Protein AF-A0AA38S5V8-F1 (afdb_monomer)

InterPro domains:
  IPR013103 Reverse transcriptase, RNA-dependent DNA polymerase [PF07727] (78-179)
  IPR043502 DNA/RNA polymerase superfamily [SSF56672] (96-257)

Solvent-accessible surface area (backbone atoms only — not comparable to full-atom values): 16124 Å² total; per-residue (Å²): 130,78,45,79,43,61,76,66,69,48,42,39,37,48,74,53,76,49,66,87,75,74,86,58,96,89,58,55,74,66,60,48,50,51,52,41,51,54,48,49,54,54,36,48,50,50,50,50,51,52,52,73,74,48,53,74,80,57,42,63,74,48,71,85,51,90,40,36,29,56,44,44,52,47,52,52,65,67,47,70,77,47,95,77,56,73,50,73,47,76,49,77,55,99,73,34,38,33,36,38,41,40,50,93,95,48,74,49,77,50,64,72,20,66,67,60,48,53,52,50,52,52,53,47,51,74,75,40,98,72,78,89,81,72,76,80,44,68,57,99,69,36,37,40,49,74,60,93,63,26,40,37,37,26,36,40,68,54,50,53,54,49,38,58,76,68,66,60,81,66,93,71,60,34,98,51,57,67,65,89,88,68,78,89,50,87,76,71,40,62,70,47,94,68,53,63,65,54,48,54,51,50,55,54,47,57,62,46,34,81,44,34,64,92,47,39,66,62,49,53,60,56,56,74,37,67,90,62,38,20,52,53,56,47,50,47,55,52,36,34,52,19,17,43,66,68,45,37,83,54,47,42,76,51,49,68,81,60,71,97,64,90,81,86,85,84,84,89,131

Secondary structure (DSSP, 8-state):
--HHHHTTT-HHHHHTSSPPPPPPTT--HHHHHHHHHHHHHHHHHHHHHHHHTS-HHHHGGGTT--SHHHHHHHHHHHHSSSS----EEEEE-SS-EEEEEEETTEEEEEES-HHHHHHHHHHHHHHS------S--EETTEEEEE-SSEEEEE-HHHHHHHHHHTT--S----SSSS-TT----TTSSPBPS--HHHHHHHHHHHHHTTT-GGGHHHHHHHHTTSSS-BHHHHHHHHHHHHHHHHTTT-EEEEETT--S---------

Structure (mmCIF, N/CA/C/O backbone):
data_AF-A0AA38S5V8-F1
#
_entry.id   AF-A0AA38S5V8-F1
#
loop_
_atom_site.group_PDB
_atom_site.id
_atom_site.type_symbol
_atom_site.label_atom_id
_atom_site.label_alt_id
_atom_site.label_comp_id
_atom_site.label_asym_id
_atom_site.label_entity_id
_atom_site.label_seq_id
_atom_site.pdbx_PDB_ins_code
_atom_site.Cartn_x
_atom_site.Cartn_y
_atom_site.Cartn_z
_atom_site.occupancy
_atom_site.B_iso_or_equiv
_atom_site.auth_seq_id
_atom_site.auth_comp_id
_atom_site.auth_asym_id
_atom_site.auth_atom_id
_atom_site.pdbx_PDB_model_num
ATOM 1 N N . MET A 1 1 ? -10.183 1.359 15.372 1.00 35.38 1 MET A N 1
ATOM 2 C CA . MET A 1 1 ? -8.889 1.824 14.820 1.00 35.38 1 MET A CA 1
ATOM 3 C C . MET A 1 1 ? -8.289 3.066 15.519 1.00 35.38 1 MET A C 1
ATOM 5 O O . MET A 1 1 ? -7.521 3.786 14.914 1.00 35.38 1 MET A O 1
ATOM 9 N N . THR A 1 2 ? -8.439 3.210 16.843 1.00 28.02 2 THR A N 1
ATOM 10 C CA . THR A 1 2 ? -7.372 3.738 17.742 1.00 28.02 2 THR A CA 1
ATOM 11 C C . THR A 1 2 ? -6.555 2.555 18.267 1.00 28.02 2 THR A C 1
ATOM 13 O O . THR A 1 2 ? -6.187 2.475 19.431 1.00 28.02 2 THR A O 1
ATOM 16 N N . ILE A 1 3 ? -6.411 1.533 17.422 1.00 29.91 3 ILE A N 1
ATOM 17 C CA . ILE A 1 3 ? -6.005 0.189 17.833 1.00 29.91 3 ILE A CA 1
ATOM 18 C C . ILE A 1 3 ? -4.487 0.057 17.720 1.00 29.91 3 ILE A C 1
ATOM 20 O O . ILE A 1 3 ? -3.902 -0.573 18.583 1.00 29.91 3 ILE A O 1
ATOM 24 N N . LEU A 1 4 ? -3.836 0.742 16.770 1.00 30.55 4 LEU A N 1
ATOM 25 C CA . LEU A 1 4 ? -2.390 0.607 16.553 1.00 30.55 4 LEU A CA 1
ATOM 26 C C . LEU A 1 4 ? -1.549 1.092 17.753 1.00 30.55 4 LEU A C 1
ATOM 28 O O . LEU A 1 4 ? -0.596 0.429 18.154 1.00 30.55 4 LEU A O 1
ATOM 32 N N . LEU A 1 5 ? -1.936 2.219 18.369 1.00 32.00 5 LEU A N 1
ATOM 33 C CA . LEU A 1 5 ? -1.259 2.764 19.557 1.00 32.00 5 LEU A CA 1
ATOM 34 C C . LEU A 1 5 ? -1.735 2.111 20.864 1.00 32.00 5 LEU A C 1
ATOM 36 O O . LEU A 1 5 ? -0.956 1.981 21.809 1.00 32.00 5 LEU A O 1
ATOM 40 N N . LYS A 1 6 ? -3.001 1.673 20.918 1.00 31.19 6 LYS A N 1
ATOM 41 C CA . LYS A 1 6 ? -3.588 0.989 22.082 1.00 31.19 6 LYS A CA 1
ATOM 42 C C . LYS A 1 6 ? -3.121 -0.473 22.184 1.00 31.19 6 LYS A C 1
ATOM 44 O O . LYS A 1 6 ? -3.049 -0.987 23.291 1.00 31.19 6 LYS A O 1
ATOM 49 N N . SER A 1 7 ? -2.726 -1.108 21.072 1.00 32.66 7 SER A N 1
ATOM 50 C CA . SER A 1 7 ? -2.162 -2.468 21.046 1.00 32.66 7 SER A CA 1
ATOM 51 C C . SER A 1 7 ? -0.686 -2.541 21.452 1.00 32.66 7 SER A C 1
ATOM 53 O O . SER A 1 7 ? -0.218 -3.623 21.782 1.00 32.66 7 SER A O 1
ATOM 55 N N . HIS A 1 8 ? 0.044 -1.418 21.449 1.00 46.69 8 HIS A N 1
ATOM 56 C CA . HIS A 1 8 ? 1.469 -1.360 21.815 1.00 46.69 8 HIS A CA 1
ATOM 57 C C . HIS A 1 8 ? 1.736 -0.692 23.174 1.00 46.69 8 HIS A C 1
ATOM 59 O O . HIS A 1 8 ? 2.890 -0.509 23.543 1.00 46.69 8 HIS A O 1
ATOM 65 N N . GLY A 1 9 ? 0.700 -0.266 23.908 1.00 56.25 9 GLY A N 1
ATOM 66 C CA . GLY A 1 9 ? 0.867 0.441 25.188 1.00 56.25 9 GLY A CA 1
ATOM 67 C C . GLY A 1 9 ? 1.532 1.824 25.084 1.00 56.25 9 GLY A C 1
ATOM 68 O O . GLY A 1 9 ? 1.755 2.473 26.099 1.00 56.25 9 GLY A O 1
ATOM 69 N N . LEU A 1 10 ? 1.818 2.310 23.870 1.00 61.12 10 LEU A N 1
ATOM 70 C CA . LEU A 1 10 ? 2.498 3.587 23.626 1.00 61.12 10 LEU A CA 1
ATOM 71 C C . LEU A 1 10 ? 1.540 4.784 23.655 1.00 61.12 10 LEU A C 1
ATOM 73 O O . LEU A 1 10 ? 1.979 5.924 23.769 1.00 61.12 10 LEU A O 1
ATOM 77 N N . TYR A 1 11 ? 0.225 4.544 23.585 1.00 59.09 11 TYR A N 1
ATOM 78 C CA . TYR A 1 11 ? -0.778 5.612 23.565 1.00 59.09 11 TYR A CA 1
ATOM 79 C C . TYR A 1 11 ? -0.666 6.559 24.769 1.00 59.09 11 TYR A C 1
ATOM 81 O O . TYR A 1 11 ? -0.772 7.770 24.600 1.00 59.09 11 TYR A O 1
ATOM 89 N N . SER A 1 12 ? -0.374 6.038 25.964 1.00 65.62 12 SER A N 1
ATOM 90 C CA . SER A 1 12 ? -0.239 6.855 27.175 1.00 65.62 12 SER A CA 1
ATOM 91 C C . SER A 1 12 ? 0.980 7.787 27.150 1.00 65.62 12 SER A C 1
ATOM 93 O O . SER A 1 12 ? 0.939 8.857 27.754 1.00 65.62 12 SER A O 1
ATOM 95 N N . TYR A 1 13 ? 2.043 7.429 26.425 1.00 73.75 13 TYR A N 1
ATOM 96 C CA . TYR A 1 13 ? 3.232 8.270 26.227 1.00 73.75 13 TYR A CA 1
ATOM 97 C C . TYR A 1 13 ? 2.946 9.428 25.266 1.00 73.75 13 TYR A C 1
ATOM 99 O O . TYR A 1 13 ? 3.511 10.510 25.392 1.00 73.75 13 TYR A O 1
ATOM 107 N N . VAL A 1 14 ? 2.034 9.203 24.322 1.00 68.94 14 VAL A N 1
ATOM 108 C CA . VAL A 1 14 ? 1.621 10.164 23.298 1.00 68.94 14 VAL A CA 1
ATOM 109 C C . VAL A 1 14 ? 0.574 11.143 23.838 1.00 68.94 14 VAL A C 1
ATOM 111 O O . VAL A 1 14 ? 0.623 12.331 23.537 1.00 68.94 14 VAL A O 1
ATOM 114 N N . THR A 1 15 ? -0.343 10.684 24.696 1.00 70.44 15 THR A N 1
ATOM 115 C CA . THR A 1 15 ? -1.318 11.551 25.384 1.00 70.44 15 THR A CA 1
ATOM 116 C C . THR A 1 15 ? -0.717 12.310 26.566 1.00 70.44 15 THR A C 1
ATOM 118 O O . THR A 1 15 ? -1.329 13.251 27.064 1.00 70.44 15 THR A O 1
ATOM 121 N N . GLY A 1 16 ? 0.479 11.922 27.021 1.00 73.75 16 GLY A N 1
ATOM 122 C CA . GLY A 1 16 ? 1.143 12.503 28.192 1.00 73.75 16 GLY A CA 1
ATOM 123 C C . GLY A 1 16 ? 0.629 11.952 29.523 1.00 73.75 16 GLY A C 1
ATOM 124 O O . GLY A 1 16 ? 0.964 12.482 30.575 1.00 73.75 16 GLY A O 1
ATOM 125 N N . THR A 1 17 ? -0.173 10.884 29.490 1.00 77.88 17 THR A N 1
ATOM 126 C CA . THR A 1 17 ? -0.621 10.153 30.684 1.00 77.88 17 THR A CA 1
ATOM 127 C C . THR A 1 17 ? 0.539 9.395 31.345 1.00 77.88 17 THR A C 1
ATOM 129 O O . THR A 1 17 ? 0.572 9.265 32.564 1.00 77.88 17 THR A O 1
ATOM 132 N N . THR A 1 18 ? 1.513 8.928 30.557 1.00 80.75 18 THR A N 1
ATOM 133 C CA . THR A 1 18 ? 2.784 8.374 31.042 1.00 80.75 18 THR A CA 1
ATOM 134 C C . THR A 1 18 ? 3.891 9.407 30.859 1.00 80.75 18 THR A C 1
ATOM 136 O O . THR A 1 18 ? 4.310 9.690 29.737 1.00 80.75 18 THR A O 1
ATOM 139 N N . VAL A 1 19 ? 4.368 9.967 31.969 1.00 85.75 19 VAL A N 1
ATOM 140 C CA . VAL A 1 19 ? 5.441 10.973 32.007 1.00 85.75 19 VAL A CA 1
ATOM 141 C C . VAL A 1 19 ? 6.789 10.341 32.346 1.00 85.75 19 VAL A C 1
ATOM 143 O O . VAL A 1 19 ? 6.836 9.237 32.891 1.00 85.75 19 VAL A O 1
ATOM 146 N N . ALA A 1 20 ? 7.877 11.047 32.030 1.00 86.50 20 ALA A N 1
ATOM 147 C CA . ALA A 1 20 ? 9.222 10.628 32.406 1.00 86.50 20 ALA A CA 1
ATOM 148 C C . ALA A 1 20 ? 9.297 10.383 33.929 1.00 86.50 20 ALA A C 1
ATOM 150 O O . ALA A 1 20 ? 8.850 11.244 34.699 1.00 86.50 20 ALA A O 1
ATOM 151 N N . PRO A 1 21 ? 9.817 9.227 34.382 1.00 88.44 21 PRO A N 1
ATOM 152 C CA . PRO A 1 21 ? 9.894 8.903 35.797 1.00 88.44 21 PRO A CA 1
ATOM 153 C C . PRO A 1 21 ? 10.694 9.947 36.572 1.00 88.44 21 PRO A C 1
ATOM 155 O O . PRO A 1 21 ? 11.824 10.270 36.218 1.00 88.44 21 PRO A O 1
ATOM 158 N N . THR A 1 22 ? 10.132 10.423 37.678 1.00 88.38 22 THR A N 1
ATOM 159 C CA . THR A 1 22 ? 10.872 11.175 38.691 1.00 88.38 22 THR A CA 1
ATOM 160 C C . THR A 1 22 ? 11.225 10.257 39.855 1.00 88.38 22 THR A C 1
ATOM 162 O O . THR A 1 22 ? 10.517 9.284 40.154 1.00 88.38 22 THR A O 1
ATOM 165 N N . ARG A 1 23 ? 12.364 10.534 40.492 1.00 83.62 23 ARG A N 1
ATOM 166 C CA . ARG A 1 23 ? 12.830 9.751 41.636 1.00 83.62 23 ARG A CA 1
ATOM 167 C C . ARG A 1 23 ? 11.982 10.078 42.858 1.00 83.62 23 ARG A C 1
ATOM 169 O O . ARG A 1 23 ? 11.817 11.248 43.198 1.00 83.62 23 ARG A O 1
ATOM 176 N N . THR A 1 24 ? 11.473 9.048 43.528 1.00 84.81 24 THR A N 1
ATOM 177 C CA . THR A 1 24 ? 10.720 9.219 44.778 1.00 84.81 24 THR A CA 1
ATOM 178 C C . THR A 1 24 ? 11.622 9.015 45.998 1.00 84.81 24 THR A C 1
ATOM 180 O O . THR A 1 24 ? 12.655 8.351 45.916 1.00 84.81 24 THR A O 1
ATOM 183 N N . ALA A 1 25 ? 11.255 9.610 47.139 1.00 80.25 25 ALA A N 1
ATOM 184 C CA . ALA A 1 25 ? 12.103 9.637 48.337 1.00 80.25 25 ALA A CA 1
ATOM 185 C C . ALA A 1 25 ? 12.395 8.244 48.937 1.00 80.25 25 ALA A C 1
ATOM 187 O O . ALA A 1 25 ? 13.435 8.063 49.561 1.00 80.25 25 ALA A O 1
ATOM 188 N N . ASN A 1 26 ? 11.512 7.265 48.711 1.00 81.81 26 ASN A N 1
ATOM 189 C CA . ASN A 1 26 ? 11.570 5.930 49.323 1.00 81.81 26 ASN A CA 1
ATOM 190 C C . ASN A 1 26 ? 11.962 4.818 48.332 1.00 81.81 26 ASN A C 1
ATOM 192 O O . ASN A 1 26 ? 11.737 3.641 48.600 1.00 81.81 26 ASN A O 1
ATOM 196 N N . GLU A 1 27 ? 12.510 5.174 47.173 1.00 86.50 27 GLU A N 1
ATOM 197 C CA . GLU A 1 27 ? 12.801 4.232 46.093 1.00 86.50 27 GLU A CA 1
ATOM 198 C C . GLU A 1 27 ? 14.300 3.941 45.969 1.00 86.50 27 GLU A C 1
ATOM 200 O O . GLU A 1 27 ? 15.150 4.839 46.052 1.00 86.50 27 GLU A O 1
ATOM 205 N N . SER A 1 28 ? 14.627 2.668 45.732 1.00 87.25 28 SER A N 1
ATOM 206 C CA . SER A 1 28 ? 16.005 2.254 45.494 1.00 87.25 28 SER A CA 1
ATOM 207 C C . SER A 1 28 ? 16.530 2.828 44.171 1.00 87.25 28 SER A C 1
ATOM 209 O O . SER A 1 28 ? 15.791 3.037 43.208 1.00 87.25 28 SER A O 1
ATOM 211 N N . ALA A 1 29 ? 17.841 3.069 44.088 1.00 84.56 29 ALA A N 1
ATOM 212 C CA . ALA A 1 29 ? 18.452 3.552 42.847 1.00 84.56 29 ALA A CA 1
ATOM 213 C C . ALA A 1 29 ? 18.255 2.573 41.671 1.00 84.56 29 ALA A C 1
ATOM 215 O O . ALA A 1 29 ? 18.170 3.003 40.522 1.00 84.56 29 ALA A O 1
ATOM 216 N N . ILE A 1 30 ? 18.151 1.272 41.967 1.00 87.19 30 ILE A N 1
ATOM 217 C CA . ILE A 1 30 ? 17.967 0.202 40.981 1.00 87.19 30 ILE A CA 1
ATOM 218 C C . ILE A 1 30 ? 16.546 0.238 40.408 1.00 87.19 30 ILE A C 1
ATOM 220 O O . ILE A 1 30 ? 16.375 0.178 39.190 1.00 87.19 30 ILE A O 1
ATOM 224 N N . ASP A 1 31 ? 15.535 0.392 41.263 1.00 85.06 31 ASP A N 1
ATOM 225 C CA . ASP A 1 31 ? 14.134 0.446 40.829 1.00 85.06 31 ASP A CA 1
ATOM 226 C C . ASP A 1 31 ? 13.853 1.707 40.007 1.00 85.06 31 ASP A C 1
ATOM 228 O O . ASP A 1 31 ? 13.210 1.636 38.955 1.00 85.06 31 ASP A O 1
ATOM 232 N N . TYR A 1 32 ? 14.438 2.839 40.412 1.00 88.50 32 TYR A N 1
ATOM 233 C CA . TYR A 1 32 ? 14.368 4.076 39.640 1.00 88.50 32 TYR A CA 1
ATOM 234 C C . TYR A 1 32 ? 14.997 3.911 38.250 1.00 88.50 32 TYR A C 1
ATOM 236 O O . TYR A 1 32 ? 14.365 4.231 37.242 1.00 88.50 32 TYR A O 1
ATOM 244 N N . ALA A 1 33 ? 16.210 3.350 38.176 1.00 86.25 33 ALA A N 1
ATOM 245 C CA . ALA A 1 33 ? 16.895 3.110 36.908 1.00 86.25 33 ALA A CA 1
ATOM 246 C C . ALA A 1 33 ? 16.102 2.171 35.985 1.00 86.25 33 ALA A C 1
ATOM 248 O O . ALA A 1 33 ? 16.051 2.392 34.775 1.00 86.25 33 ALA A O 1
ATOM 249 N N . LYS A 1 34 ? 15.433 1.157 36.546 1.00 88.31 34 LYS A N 1
ATOM 250 C CA . LYS A 1 34 ? 14.584 0.236 35.784 1.00 88.31 34 LYS A CA 1
ATOM 251 C C . LYS A 1 34 ? 13.394 0.955 35.144 1.00 88.31 34 LYS A C 1
ATOM 253 O O . LYS A 1 34 ? 13.149 0.753 33.957 1.00 88.31 34 LYS A O 1
ATOM 258 N N . ARG 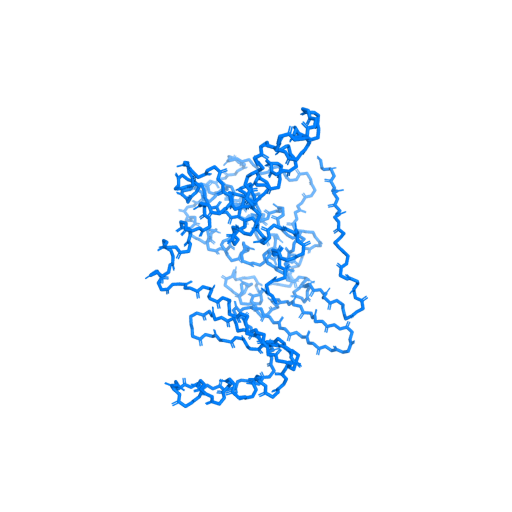A 1 35 ? 12.700 1.824 35.891 1.00 91.00 35 ARG A N 1
ATOM 259 C CA . ARG A 1 35 ? 11.578 2.621 35.361 1.00 91.00 35 ARG A CA 1
ATOM 260 C C . ARG A 1 35 ? 12.029 3.603 34.286 1.00 91.00 35 ARG A C 1
ATOM 262 O O . ARG A 1 35 ? 11.346 3.739 33.275 1.00 91.00 35 ARG A O 1
ATOM 269 N N . VAL A 1 36 ? 13.163 4.278 34.496 1.00 87.69 36 VAL A N 1
ATOM 270 C CA . VAL A 1 36 ? 13.736 5.207 33.508 1.00 87.69 36 VAL A CA 1
ATOM 271 C C . VAL A 1 36 ? 14.065 4.466 32.215 1.00 87.69 36 VAL A C 1
ATOM 273 O O . VAL A 1 36 ? 13.602 4.873 31.158 1.00 87.69 36 VAL A O 1
ATOM 276 N N . ASN A 1 37 ? 14.760 3.330 32.302 1.00 87.56 37 ASN A N 1
ATOM 277 C CA . ASN A 1 37 ? 15.117 2.537 31.128 1.00 87.56 37 ASN A CA 1
ATOM 278 C C . ASN A 1 37 ? 13.878 2.009 30.381 1.00 87.56 37 ASN A C 1
ATOM 280 O O . ASN A 1 37 ? 13.803 2.072 29.157 1.00 87.56 37 ASN A O 1
ATOM 284 N N . GLU A 1 38 ? 12.867 1.523 31.105 1.00 84.44 38 GLU A N 1
ATOM 285 C CA . GLU A 1 38 ? 11.606 1.087 30.499 1.00 84.44 38 GLU A CA 1
ATOM 286 C C . GLU A 1 38 ? 10.884 2.235 29.777 1.00 84.44 38 GLU A C 1
ATOM 288 O O . GLU A 1 38 ? 10.386 2.058 28.660 1.00 84.44 38 GLU A O 1
ATOM 293 N N . TRP A 1 39 ? 10.857 3.420 30.391 1.00 88.25 39 TRP A N 1
ATOM 294 C CA . TRP A 1 39 ? 10.280 4.612 29.782 1.00 88.25 39 TRP A CA 1
ATOM 295 C C . TRP A 1 39 ? 11.059 5.032 28.528 1.00 88.25 39 TRP A C 1
ATOM 297 O O . TRP A 1 39 ? 10.442 5.232 27.482 1.00 88.25 39 TRP A O 1
ATOM 307 N N . ASP A 1 40 ? 12.393 5.083 28.597 1.00 86.31 40 ASP A N 1
ATOM 308 C CA . ASP A 1 40 ? 13.271 5.462 27.484 1.00 86.31 40 ASP A CA 1
ATOM 309 C C . ASP A 1 40 ? 13.123 4.510 26.295 1.00 86.31 40 ASP A C 1
ATOM 311 O O . ASP A 1 40 ? 12.980 4.959 25.157 1.00 86.31 40 ASP A O 1
ATOM 315 N N . ILE A 1 41 ? 13.072 3.197 26.543 1.00 80.75 41 ILE A N 1
ATOM 316 C CA . ILE A 1 41 ? 12.870 2.181 25.502 1.00 80.75 41 ILE A CA 1
ATOM 317 C C . ILE A 1 41 ? 11.536 2.400 24.784 1.00 80.75 41 ILE A C 1
ATOM 319 O O . ILE A 1 41 ? 11.473 2.372 23.554 1.00 80.75 41 ILE A O 1
ATOM 323 N N . ASN A 1 42 ? 10.449 2.606 25.528 1.00 79.12 42 ASN A N 1
ATOM 324 C CA . ASN A 1 42 ? 9.122 2.769 24.935 1.00 79.12 42 ASN A CA 1
ATOM 325 C C . ASN A 1 42 ? 8.970 4.119 24.223 1.00 79.12 42 ASN A C 1
ATOM 327 O O . ASN A 1 42 ? 8.393 4.187 23.136 1.00 79.12 42 ASN A O 1
ATOM 331 N N . ASN A 1 43 ? 9.561 5.173 24.780 1.00 82.25 43 ASN A N 1
ATOM 332 C CA . ASN A 1 43 ? 9.658 6.479 24.149 1.00 82.25 43 ASN A CA 1
ATOM 333 C C . ASN A 1 43 ? 10.445 6.407 22.823 1.00 82.25 43 ASN A C 1
ATOM 335 O O . ASN A 1 43 ? 9.962 6.870 21.789 1.00 82.25 43 ASN A O 1
ATOM 339 N N . ALA A 1 44 ? 11.603 5.740 22.815 1.00 79.50 44 ALA A N 1
ATOM 340 C CA . ALA A 1 44 ? 12.434 5.557 21.626 1.00 79.50 44 ALA A CA 1
ATOM 341 C C . ALA A 1 44 ? 11.756 4.698 20.548 1.00 79.50 44 ALA A C 1
ATOM 343 O O . ALA A 1 44 ? 11.878 5.006 19.364 1.00 79.50 44 ALA A O 1
ATOM 344 N N . LYS A 1 45 ? 10.988 3.666 20.929 1.00 75.00 45 LYS A N 1
ATOM 345 C CA . LYS A 1 45 ? 10.190 2.864 19.982 1.00 75.00 45 LYS A CA 1
ATOM 346 C C . LYS A 1 45 ? 9.210 3.722 19.190 1.00 75.00 45 LYS A C 1
ATOM 348 O O . LYS A 1 45 ? 9.092 3.542 17.983 1.00 75.00 45 LYS A O 1
ATOM 353 N N . PHE A 1 46 ? 8.523 4.656 19.848 1.00 72.12 46 PHE A N 1
ATOM 354 C CA . PHE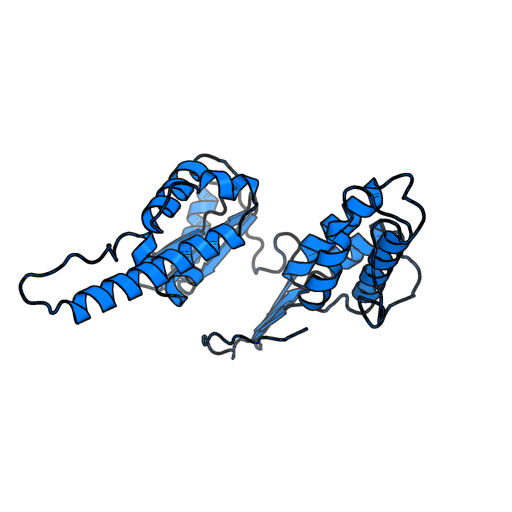 A 1 46 ? 7.595 5.558 19.168 1.00 72.12 46 PHE A CA 1
ATOM 355 C C . PHE A 1 46 ? 8.325 6.496 18.196 1.00 72.12 46 PHE A C 1
ATOM 357 O O . PHE A 1 46 ? 7.924 6.618 17.040 1.00 72.12 46 PHE A O 1
ATOM 364 N N . LEU A 1 47 ? 9.422 7.118 18.640 1.00 77.00 47 LEU A N 1
ATOM 365 C CA . LEU A 1 47 ? 10.228 8.005 17.794 1.00 77.00 47 LEU A CA 1
ATOM 366 C C . LEU A 1 47 ? 10.810 7.258 16.584 1.00 77.00 47 LEU A C 1
ATOM 368 O O . LEU A 1 47 ? 10.769 7.761 15.463 1.00 77.00 47 LEU A O 1
ATOM 372 N N . GLY A 1 48 ? 11.313 6.040 16.799 1.00 70.69 48 GLY A N 1
ATOM 373 C CA . GLY A 1 48 ? 11.825 5.166 15.746 1.00 70.69 48 GLY A CA 1
ATOM 374 C C . GLY A 1 48 ? 10.739 4.742 14.760 1.00 70.69 48 GLY A C 1
ATOM 375 O O . GLY A 1 48 ? 10.958 4.807 13.555 1.00 70.69 48 GLY A O 1
ATOM 376 N N . PHE A 1 49 ? 9.552 4.384 15.256 1.00 67.50 49 PHE A N 1
ATOM 377 C CA . PHE A 1 49 ? 8.404 4.047 14.416 1.00 67.50 49 PHE A CA 1
ATOM 378 C C . PHE A 1 49 ? 8.017 5.203 13.491 1.00 67.50 49 PHE A C 1
ATOM 380 O O . PHE A 1 49 ? 7.849 4.991 12.291 1.00 67.50 49 PHE A O 1
ATOM 387 N N . ILE A 1 50 ? 7.912 6.422 14.029 1.00 65.06 50 ILE A N 1
ATOM 388 C CA . ILE A 1 50 ? 7.577 7.602 13.229 1.00 65.06 50 ILE A CA 1
ATOM 389 C C . ILE A 1 50 ? 8.671 7.869 12.192 1.00 65.06 50 ILE A C 1
ATOM 391 O O . ILE A 1 50 ? 8.343 7.935 11.015 1.00 65.06 50 ILE A O 1
ATOM 395 N N . ASN A 1 51 ? 9.950 7.900 12.588 1.00 67.94 51 ASN A N 1
ATOM 396 C CA . ASN A 1 51 ? 11.080 8.099 11.667 1.00 67.94 51 ASN A CA 1
ATOM 397 C C . ASN A 1 51 ? 11.152 7.060 10.535 1.00 67.94 51 ASN A C 1
ATOM 399 O O . ASN A 1 51 ? 11.544 7.394 9.419 1.00 67.94 51 ASN A O 1
ATOM 403 N N . ALA A 1 52 ? 10.810 5.799 10.816 1.00 62.16 52 ALA A N 1
ATOM 404 C CA . ALA A 1 52 ? 10.794 4.725 9.823 1.00 62.16 52 ALA A CA 1
ATOM 405 C C . ALA A 1 52 ? 9.573 4.791 8.890 1.00 62.16 52 ALA A C 1
ATOM 407 O O . ALA A 1 52 ? 9.595 4.224 7.801 1.00 62.16 52 ALA A O 1
ATOM 408 N N . SER A 1 53 ? 8.512 5.478 9.319 1.00 51.59 53 SER A N 1
ATOM 409 C CA . SER A 1 53 ? 7.251 5.607 8.581 1.00 51.59 53 SER A CA 1
ATOM 410 C C . SER A 1 53 ? 7.169 6.892 7.746 1.00 51.59 53 SER A C 1
ATOM 412 O O . SER A 1 53 ? 6.144 7.146 7.115 1.00 51.59 53 SER A O 1
ATOM 414 N N . THR A 1 54 ? 8.217 7.719 7.742 1.00 58.94 54 THR A N 1
ATOM 415 C CA . THR A 1 54 ? 8.263 9.023 7.064 1.00 58.94 54 THR A CA 1
ATOM 416 C C . THR A 1 54 ? 9.513 9.174 6.201 1.00 58.94 54 THR A C 1
ATOM 418 O O . THR A 1 54 ? 10.491 8.442 6.341 1.00 58.94 54 THR A O 1
ATOM 421 N N . THR A 1 55 ? 9.488 10.121 5.260 1.00 63.19 55 THR A N 1
ATOM 422 C CA . THR A 1 55 ? 10.626 10.382 4.370 1.00 63.19 55 THR A CA 1
ATOM 423 C C . THR A 1 55 ? 11.743 11.131 5.100 1.00 63.19 55 THR A C 1
ATOM 425 O O . THR A 1 55 ? 11.507 11.837 6.082 1.00 63.19 55 THR A O 1
ATOM 428 N N . ALA A 1 56 ? 12.973 11.038 4.586 1.00 65.56 56 ALA A N 1
ATOM 429 C CA . ALA A 1 56 ? 14.142 11.700 5.172 1.00 65.56 56 ALA A CA 1
ATOM 430 C C . ALA A 1 56 ? 13.972 13.228 5.319 1.00 65.56 56 ALA A C 1
ATOM 432 O O . ALA A 1 56 ? 14.429 13.810 6.300 1.00 65.56 56 ALA A O 1
ATOM 433 N N . GLU A 1 57 ? 13.268 13.868 4.384 1.00 62.56 57 GLU A N 1
ATOM 434 C CA . GLU A 1 57 ? 12.946 15.305 4.404 1.00 62.56 57 GLU A CA 1
ATOM 435 C C . GLU A 1 57 ? 12.028 15.685 5.576 1.00 62.56 57 GLU A C 1
ATOM 437 O O . GLU A 1 57 ? 12.166 16.752 6.177 1.00 62.56 57 GLU A O 1
ATOM 442 N N . ILE A 1 58 ? 11.095 14.799 5.930 1.00 59.72 58 ILE A N 1
ATOM 443 C CA . ILE A 1 58 ? 10.206 14.973 7.080 1.00 59.72 58 ILE A CA 1
ATOM 444 C C . ILE A 1 58 ? 10.960 14.642 8.377 1.00 59.72 58 ILE A C 1
ATOM 446 O O . ILE A 1 58 ? 10.825 15.374 9.355 1.00 59.72 58 ILE A O 1
ATOM 450 N N . ASN A 1 59 ? 11.831 13.627 8.369 1.00 70.81 59 ASN A N 1
ATOM 451 C CA . ASN A 1 59 ? 12.650 13.250 9.530 1.00 70.81 59 ASN A CA 1
ATOM 452 C C . ASN A 1 59 ? 13.552 14.394 10.008 1.00 70.81 59 ASN A C 1
ATOM 454 O O . ASN A 1 59 ? 13.759 14.552 11.210 1.00 70.81 59 ASN A O 1
ATOM 458 N N . GLN A 1 60 ? 14.043 15.243 9.096 1.00 74.44 60 GLN A N 1
ATOM 459 C CA . GLN A 1 60 ? 14.805 16.438 9.475 1.00 74.44 60 GLN A CA 1
ATOM 460 C C . GLN A 1 60 ? 14.007 17.402 10.364 1.00 74.44 60 GLN A C 1
ATOM 462 O O . GLN A 1 60 ? 14.592 18.094 11.191 1.00 74.44 60 GLN A O 1
ATOM 467 N N . GLN A 1 61 ? 12.678 17.416 10.249 1.00 75.94 61 GLN A N 1
ATOM 468 C CA . GLN A 1 61 ? 11.802 18.246 11.082 1.00 75.94 61 GLN A CA 1
ATOM 469 C C . GLN A 1 61 ? 11.559 17.636 12.469 1.00 75.94 61 GLN A C 1
ATOM 471 O O . GLN A 1 61 ? 11.051 18.314 13.358 1.00 75.94 61 GLN A O 1
ATOM 476 N N . PHE A 1 62 ? 11.918 16.365 12.669 1.00 77.75 62 PHE A N 1
ATOM 477 C CA . PHE A 1 62 ? 11.803 15.680 13.957 1.00 77.75 62 PHE A CA 1
ATOM 478 C C . PHE A 1 62 ? 13.057 15.852 14.823 1.00 77.75 62 PHE A C 1
ATOM 480 O O . PHE A 1 62 ? 13.022 15.575 16.025 1.00 77.75 62 PHE A O 1
ATOM 487 N N . LEU A 1 63 ? 14.154 16.341 14.232 1.00 73.38 63 LEU A N 1
ATOM 488 C CA . LEU A 1 63 ? 15.406 16.635 14.923 1.00 73.38 63 LEU A CA 1
ATOM 489 C C . LEU A 1 63 ? 15.164 17.698 16.006 1.00 73.38 63 LEU A C 1
ATOM 491 O O . LEU A 1 63 ? 14.909 18.861 15.713 1.00 73.38 63 LEU A O 1
ATOM 495 N N . GLY A 1 64 ? 15.228 17.276 17.270 1.00 78.25 64 GLY A N 1
ATOM 496 C CA . GLY A 1 64 ? 14.980 18.124 18.443 1.00 78.25 64 GLY A CA 1
ATOM 497 C C . GLY A 1 64 ? 13.847 17.634 19.347 1.00 78.25 64 GLY A C 1
ATOM 498 O O . GLY A 1 64 ? 13.779 18.043 20.505 1.00 78.25 64 GLY A O 1
ATOM 499 N N . TYR A 1 65 ? 13.000 16.713 18.878 1.00 83.75 65 TYR A N 1
ATOM 500 C CA . TYR A 1 65 ? 11.965 16.098 19.708 1.00 83.75 65 TYR A CA 1
ATOM 501 C C . TYR A 1 65 ? 12.470 14.800 20.339 1.00 83.75 65 TYR A C 1
ATOM 503 O O . TYR A 1 65 ? 12.559 13.761 19.693 1.00 83.75 65 TYR A O 1
ATOM 511 N N . THR A 1 66 ? 12.781 14.856 21.634 1.00 86.06 66 THR A N 1
ATOM 512 C CA . THR A 1 66 ? 13.292 13.709 22.406 1.00 86.06 66 THR A CA 1
ATOM 513 C C . THR A 1 66 ? 12.195 12.893 23.082 1.00 86.06 66 THR A C 1
ATOM 515 O O . THR A 1 66 ? 12.477 11.843 23.653 1.00 86.06 66 THR A O 1
ATOM 518 N N . THR A 1 67 ? 10.938 13.346 23.025 1.00 88.31 67 THR A N 1
ATOM 519 C CA . THR A 1 67 ? 9.800 12.657 23.644 1.00 88.31 67 THR A CA 1
ATOM 520 C C . THR A 1 67 ? 8.695 12.377 22.635 1.00 88.31 67 THR A C 1
ATOM 522 O O . THR A 1 67 ? 8.405 13.206 21.770 1.00 88.31 67 THR A O 1
ATOM 525 N N . ALA A 1 68 ? 8.037 11.226 22.777 1.00 79.88 68 ALA A N 1
ATOM 526 C CA . ALA A 1 68 ? 6.886 10.820 21.979 1.00 79.88 68 ALA A CA 1
ATOM 527 C C . ALA A 1 68 ? 5.761 11.862 22.044 1.00 79.88 68 ALA A C 1
ATOM 529 O O . ALA A 1 68 ? 5.212 12.242 21.014 1.00 79.88 68 ALA A O 1
ATOM 530 N N . LYS A 1 69 ? 5.487 12.386 23.247 1.00 83.75 69 LYS A N 1
ATOM 531 C CA . LYS A 1 69 ? 4.550 13.491 23.487 1.00 83.75 69 LYS A CA 1
ATOM 532 C C . LYS A 1 69 ? 4.923 14.740 22.690 1.00 83.75 69 LYS A C 1
ATOM 534 O O . LYS A 1 69 ? 4.082 15.284 21.986 1.00 83.75 69 LYS A O 1
ATOM 539 N N . GLY A 1 70 ? 6.179 15.180 22.786 1.00 84.19 70 GLY A N 1
ATOM 540 C CA . GLY A 1 70 ? 6.648 16.389 22.110 1.00 84.19 70 GLY A CA 1
ATOM 541 C C . GLY A 1 70 ? 6.575 16.273 20.589 1.00 84.19 70 GLY A C 1
ATOM 542 O O . GLY A 1 70 ? 6.074 17.183 19.930 1.00 84.19 70 GLY A O 1
ATOM 543 N N . LEU A 1 71 ? 7.007 15.134 20.037 1.00 79.12 71 LEU A N 1
ATOM 544 C CA . LEU A 1 71 ? 6.899 14.865 18.603 1.00 79.12 71 LEU A CA 1
ATOM 545 C C . LEU A 1 71 ? 5.433 14.805 18.157 1.00 79.12 71 LEU A C 1
ATOM 547 O O . LEU A 1 71 ? 5.069 15.366 17.127 1.00 79.12 71 LEU A O 1
ATOM 551 N N . TRP A 1 72 ? 4.570 14.161 18.941 1.00 77.75 72 TRP A N 1
ATOM 552 C CA . TRP A 1 72 ? 3.149 14.066 18.628 1.00 77.75 72 TRP A CA 1
ATOM 553 C C . TRP A 1 72 ? 2.42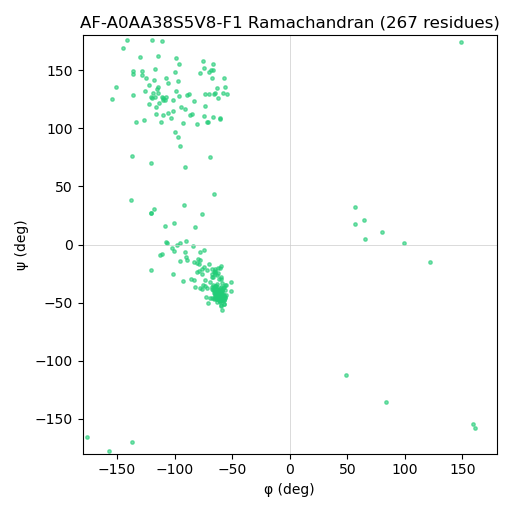9 15.412 18.665 1.00 77.75 72 TRP A C 1
ATOM 555 O O . TRP A 1 72 ? 1.628 15.700 17.777 1.00 77.75 72 TRP A O 1
ATOM 565 N N . ASP A 1 73 ? 2.724 16.256 19.652 1.00 80.50 73 ASP A N 1
ATOM 566 C CA . ASP A 1 73 ? 2.171 17.607 19.732 1.00 80.50 73 ASP A CA 1
ATOM 567 C C . ASP A 1 73 ? 2.609 18.444 18.522 1.00 80.50 73 ASP A C 1
ATOM 569 O O . ASP A 1 73 ? 1.794 19.168 17.946 1.00 80.50 73 ASP A O 1
ATOM 573 N N . PHE A 1 74 ? 3.873 18.310 18.096 1.00 79.44 74 PHE A N 1
ATOM 574 C CA . PHE A 1 74 ? 4.368 18.926 16.865 1.00 79.44 74 PHE A CA 1
ATOM 575 C C . PHE A 1 74 ? 3.586 18.448 15.647 1.00 79.44 74 PHE A C 1
ATOM 577 O O . PHE A 1 74 ? 3.052 19.282 14.923 1.00 79.44 74 PHE A O 1
ATOM 584 N N . LEU A 1 75 ? 3.470 17.133 15.443 1.00 69.00 75 LEU A N 1
ATOM 585 C CA . LEU A 1 75 ? 2.729 16.559 14.318 1.00 69.00 75 LEU A CA 1
ATOM 586 C C . LEU A 1 75 ? 1.276 17.046 14.315 1.00 69.00 75 LEU A C 1
ATOM 588 O O . LEU A 1 75 ? 0.784 17.547 13.306 1.00 69.00 75 LEU A O 1
ATOM 592 N N . THR A 1 76 ? 0.618 16.988 15.471 1.00 68.31 76 THR A N 1
ATOM 593 C CA . THR A 1 76 ? -0.771 17.424 15.639 1.00 68.31 76 THR A CA 1
ATOM 594 C C . THR A 1 76 ? -0.925 18.904 15.300 1.00 68.31 76 THR A C 1
ATOM 596 O O . THR A 1 76 ? -1.844 19.274 14.581 1.00 68.31 76 THR A O 1
ATOM 599 N N . LYS A 1 77 ? -0.013 19.765 15.762 1.00 71.75 77 LYS A N 1
ATOM 600 C CA . LYS A 1 77 ? -0.054 21.211 15.502 1.00 71.75 77 LYS A CA 1
ATOM 601 C C . LYS A 1 77 ? 0.339 21.576 14.069 1.00 71.75 77 LYS A C 1
ATOM 603 O O . LYS A 1 77 ? -0.183 22.539 13.518 1.00 71.75 77 LYS A O 1
ATOM 608 N N . ARG A 1 78 ? 1.291 20.854 13.481 1.00 69.00 78 ARG A N 1
ATOM 609 C CA . ARG A 1 78 ? 1.855 21.126 12.152 1.00 69.00 78 ARG A CA 1
ATOM 610 C C . ARG A 1 78 ? 0.911 20.713 11.033 1.00 69.00 78 ARG A C 1
ATOM 612 O O . ARG A 1 78 ? 0.890 21.380 9.997 1.00 69.00 78 ARG A O 1
ATOM 619 N N . TYR A 1 79 ? 0.178 19.623 11.251 1.00 57.72 79 TYR A N 1
ATOM 620 C CA . TYR A 1 79 ? -0.726 19.032 10.272 1.00 57.72 79 TYR A CA 1
ATOM 621 C C . TYR A 1 79 ? -2.212 19.265 10.586 1.00 57.72 79 TYR A C 1
ATOM 623 O O . TYR A 1 79 ? -3.061 18.844 9.807 1.00 57.72 79 TYR A O 1
ATOM 631 N N . SER A 1 80 ? -2.553 19.987 11.663 1.00 57.31 80 SER A N 1
ATOM 632 C CA . SER A 1 80 ? -3.940 20.394 11.948 1.00 57.31 80 SER A CA 1
ATOM 633 C C . SER A 1 80 ? -4.516 21.375 10.923 1.00 57.31 80 SER A C 1
ATOM 635 O O . SER A 1 80 ? -5.732 21.449 10.784 1.00 57.31 80 SER A O 1
ATOM 637 N N . SER A 1 81 ? -3.667 22.126 10.214 1.00 52.31 81 SER A N 1
ATOM 638 C CA . SER A 1 81 ? -4.070 23.145 9.231 1.00 52.31 81 SER A CA 1
ATOM 639 C C . SER A 1 81 ? -3.754 22.780 7.778 1.00 52.31 81 SER A C 1
ATOM 641 O O . SER A 1 81 ? -4.181 23.480 6.862 1.00 52.31 81 SER A O 1
ATOM 643 N N . THR A 1 82 ? -3.024 21.691 7.531 1.00 51.84 82 THR A N 1
ATOM 644 C CA . THR A 1 82 ? -2.775 21.196 6.172 1.00 51.84 82 THR A CA 1
ATOM 645 C C . THR A 1 82 ? -3.929 20.287 5.761 1.00 51.84 82 THR A C 1
ATOM 647 O O . THR A 1 82 ? -4.074 19.200 6.314 1.00 51.84 82 THR A O 1
ATOM 650 N N . GLY A 1 83 ? -4.745 20.730 4.801 1.00 42.81 83 GLY A N 1
ATOM 651 C CA . GLY A 1 83 ? -5.961 20.067 4.301 1.00 42.81 83 GLY A CA 1
ATOM 652 C C . GLY A 1 83 ? -5.768 18.733 3.563 1.00 42.81 83 GLY A C 1
ATOM 653 O O . GLY A 1 83 ? -6.394 18.509 2.538 1.00 42.81 83 GLY A O 1
ATOM 654 N N . LEU A 1 84 ? -4.924 17.839 4.077 1.00 42.16 84 LEU A N 1
ATOM 655 C CA . LEU A 1 84 ? -4.782 16.445 3.636 1.00 42.16 84 LEU A CA 1
ATOM 656 C C . LEU A 1 84 ? -5.067 15.477 4.799 1.00 42.16 84 LEU A C 1
ATOM 658 O O . LEU A 1 84 ? -4.504 14.388 4.874 1.00 42.16 84 LEU A O 1
ATOM 662 N N . ALA A 1 85 ? -5.888 15.913 5.759 1.00 40.59 85 ALA A N 1
ATOM 663 C CA . ALA A 1 85 ? -6.113 15.230 7.023 1.00 40.59 85 ALA A CA 1
ATOM 664 C C . ALA A 1 85 ? -6.699 13.822 6.820 1.00 40.59 85 ALA A C 1
ATOM 666 O O . ALA A 1 85 ? -7.885 13.655 6.552 1.00 40.59 85 ALA A O 1
ATOM 667 N N . HIS A 1 86 ? -5.882 12.798 7.067 1.00 47.84 86 HIS A N 1
ATOM 668 C CA . HIS A 1 86 ? -6.360 11.503 7.547 1.00 47.84 86 HIS A CA 1
ATOM 669 C C . HIS A 1 86 ? -6.865 11.681 8.984 1.00 47.84 86 HIS A C 1
ATOM 671 O O . HIS A 1 86 ? -6.179 11.347 9.952 1.00 47.84 86 HIS A O 1
ATOM 677 N N . GLN A 1 87 ? -8.040 12.286 9.148 1.00 44.75 87 GLN A N 1
ATOM 678 C CA . GLN A 1 87 ? -8.638 12.448 10.466 1.00 44.75 87 GLN A CA 1
ATOM 679 C C . GLN A 1 87 ? -9.322 11.136 10.858 1.00 44.75 87 GLN A C 1
ATOM 681 O O . GLN A 1 87 ? -10.396 10.799 10.369 1.00 44.75 87 GLN A O 1
ATOM 686 N N . TYR A 1 88 ? -8.682 10.383 11.751 1.00 48.50 88 TYR A N 1
ATOM 687 C CA . TYR A 1 88 ? -9.312 9.257 12.433 1.00 48.50 88 TYR A CA 1
ATOM 688 C C . TYR A 1 88 ? -10.052 9.794 13.653 1.00 48.50 88 TYR A C 1
ATOM 690 O O . TYR A 1 88 ? -9.419 10.242 14.611 1.00 48.50 88 TYR A O 1
ATOM 698 N N . GLN A 1 89 ? -11.383 9.740 13.651 1.00 49.06 89 GLN A N 1
ATOM 699 C CA . GLN A 1 89 ? -12.170 10.121 14.823 1.00 49.06 89 GLN A CA 1
ATOM 700 C C . GLN A 1 89 ? -12.806 8.876 15.440 1.00 49.06 89 GLN A C 1
ATOM 702 O O . GLN A 1 89 ? -13.678 8.241 14.848 1.00 49.06 89 GLN A O 1
ATOM 707 N N . LEU A 1 90 ? -12.334 8.511 16.636 1.00 52.28 90 LEU A N 1
ATOM 708 C CA . LEU A 1 90 ? -12.979 7.509 17.479 1.00 52.28 90 LEU A CA 1
ATOM 709 C C . LEU A 1 90 ? -13.969 8.225 18.395 1.00 52.28 90 LEU A C 1
ATOM 711 O O . LEU A 1 90 ? -13.568 9.015 19.248 1.00 52.28 90 LEU A O 1
ATOM 715 N N . ARG A 1 91 ? -15.254 7.914 18.243 1.00 60.72 91 ARG A N 1
ATOM 716 C CA . ARG A 1 91 ? -16.292 8.303 19.194 1.00 60.72 91 ARG A CA 1
ATOM 717 C C . ARG A 1 91 ? -16.703 7.069 19.982 1.00 60.72 91 ARG A C 1
ATOM 719 O O . ARG A 1 91 ? -17.285 6.149 19.422 1.00 60.72 91 ARG A O 1
ATOM 726 N N . THR A 1 92 ? -16.413 7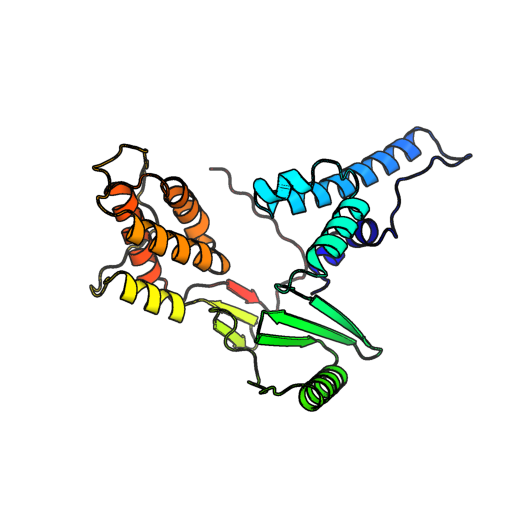.061 21.275 1.00 65.50 92 THR A N 1
ATOM 727 C CA . THR A 1 92 ? -16.916 6.028 22.187 1.00 65.50 92 THR A CA 1
ATOM 728 C C . THR A 1 92 ? -18.261 6.481 22.747 1.00 65.50 92 THR A C 1
ATOM 730 O O . THR A 1 92 ? -18.386 7.608 23.227 1.00 65.50 92 THR A O 1
ATOM 733 N N . THR A 1 93 ? -19.270 5.624 22.666 1.00 68.00 93 THR A N 1
ATOM 734 C CA . THR A 1 93 ? -20.591 5.797 23.280 1.00 68.00 93 THR A CA 1
ATOM 735 C C . THR A 1 93 ? -20.763 4.773 24.407 1.00 68.00 93 THR A C 1
ATOM 737 O O . THR A 1 93 ? -19.908 3.914 24.616 1.00 68.00 93 THR A O 1
ATOM 740 N N . ALA A 1 94 ? -21.868 4.846 25.153 1.00 76.25 94 ALA A N 1
ATOM 741 C CA . ALA A 1 94 ? -22.207 3.798 26.120 1.00 76.25 94 ALA A CA 1
ATOM 742 C C . ALA A 1 94 ? -22.501 2.442 25.444 1.00 76.25 94 ALA A C 1
ATOM 744 O O . ALA A 1 94 ? -22.383 1.402 26.086 1.00 76.25 94 ALA A O 1
ATOM 745 N N . SER A 1 95 ? -22.871 2.462 24.160 1.00 79.88 95 SER A N 1
ATOM 746 C CA . SER A 1 95 ? -23.297 1.294 23.384 1.00 79.88 95 SER A CA 1
ATOM 747 C C . SER A 1 95 ? -22.167 0.656 22.571 1.00 79.88 95 SER A C 1
ATOM 749 O O . SER A 1 95 ? -22.334 -0.458 22.087 1.00 79.88 95 SER A O 1
ATOM 751 N N . GLY A 1 96 ? -21.036 1.347 22.400 1.00 78.25 96 GLY A N 1
ATOM 752 C CA . GLY A 1 96 ? -19.910 0.858 21.611 1.00 78.25 96 GLY A CA 1
ATOM 753 C C . GLY A 1 96 ? -18.972 1.972 21.152 1.00 78.25 96 GLY A C 1
ATOM 754 O O . GLY A 1 96 ? -18.835 3.026 21.766 1.00 78.25 96 GLY A O 1
ATOM 755 N N . SER A 1 97 ? -18.284 1.723 20.053 1.00 77.31 97 SER A N 1
ATOM 756 C CA . SER A 1 97 ? -17.316 2.588 19.401 1.00 77.31 97 SER A CA 1
ATOM 757 C C . SER A 1 97 ? -17.744 2.853 17.966 1.00 77.31 97 SER A C 1
ATOM 759 O O . SER A 1 97 ? -18.108 1.943 17.228 1.00 77.31 97 SER A O 1
ATOM 761 N N . ILE A 1 98 ? -17.619 4.105 17.545 1.00 70.44 98 ILE A N 1
ATOM 762 C CA . ILE A 1 98 ? -17.825 4.555 16.173 1.00 70.44 98 ILE A CA 1
ATOM 763 C C . ILE A 1 98 ? -16.491 5.067 15.652 1.00 70.44 98 ILE A C 1
ATOM 765 O O . ILE A 1 98 ? -15.781 5.819 16.322 1.00 70.44 98 ILE A O 1
ATOM 769 N N . LEU A 1 99 ? -16.159 4.651 14.444 1.00 72.62 99 LEU A N 1
ATOM 770 C CA . LEU A 1 99 ? -14.929 4.953 13.747 1.00 72.62 99 LEU A CA 1
ATOM 771 C C . LEU A 1 99 ? -15.252 5.622 12.432 1.00 72.62 99 LEU A C 1
ATOM 773 O O . LEU A 1 99 ? -15.924 5.042 11.584 1.00 72.62 99 LEU A O 1
ATOM 777 N N . LEU A 1 100 ? -14.724 6.825 12.285 1.00 67.75 100 LEU A N 1
ATOM 778 C CA . LEU A 1 100 ? -14.769 7.603 11.067 1.00 67.75 100 LEU A CA 1
ATOM 779 C C . LEU A 1 100 ? -13.353 7.688 10.491 1.00 67.75 100 LEU A C 1
ATOM 781 O O . LEU A 1 100 ? -12.421 8.081 11.198 1.00 67.75 100 LEU A O 1
ATOM 785 N N . LEU A 1 101 ? -13.209 7.315 9.225 1.00 70.12 101 LEU A N 1
ATOM 786 C CA . LEU A 1 101 ? -12.013 7.517 8.419 1.00 70.12 101 LEU A CA 1
ATOM 787 C C . LEU A 1 101 ? -12.403 8.387 7.231 1.00 70.12 101 LEU A C 1
ATOM 789 O O . LEU A 1 101 ? -13.338 8.056 6.505 1.00 70.12 101 LEU A O 1
ATOM 793 N N . LEU A 1 102 ? -11.684 9.489 7.051 1.00 63.81 102 LEU A N 1
ATOM 794 C CA . LEU A 1 102 ? -11.928 10.455 5.990 1.00 63.81 102 LEU A CA 1
ATOM 795 C C . LEU A 1 102 ? -10.688 10.543 5.093 1.00 63.81 102 LEU A C 1
ATOM 797 O O . LEU A 1 102 ? -9.560 10.657 5.584 1.00 63.81 102 LEU A O 1
ATOM 801 N N . TYR A 1 103 ? -10.900 10.438 3.784 1.00 63.12 103 TYR A N 1
ATOM 802 C CA . TYR A 1 103 ? -9.889 10.619 2.752 1.00 63.12 103 TYR A CA 1
ATOM 803 C C . TYR A 1 103 ? -10.464 11.510 1.657 1.00 63.12 103 TYR A C 1
ATOM 805 O O . TYR A 1 103 ? -11.255 11.043 0.848 1.00 63.12 103 TYR A O 1
ATOM 813 N N . VAL A 1 104 ? -10.036 12.774 1.608 1.00 69.62 104 VAL A N 1
ATOM 814 C CA . VAL A 1 104 ? -10.544 13.762 0.639 1.00 69.62 104 VAL A CA 1
ATOM 815 C C . VAL A 1 104 ? -12.084 13.744 0.631 1.00 69.62 104 VAL A C 1
ATOM 817 O O . VAL A 1 104 ? -12.677 14.080 1.654 1.00 69.62 104 VAL A O 1
ATOM 820 N N . ASP A 1 105 ? -12.711 13.295 -0.457 1.00 67.94 105 ASP A N 1
ATOM 821 C CA . ASP A 1 105 ? -14.167 13.245 -0.625 1.00 67.94 105 ASP A CA 1
ATOM 822 C C . ASP A 1 105 ? -14.786 11.913 -0.152 1.00 67.94 105 ASP A C 1
ATOM 824 O O . ASP A 1 105 ? -16.006 11.794 -0.035 1.00 67.94 105 ASP A O 1
ATOM 828 N N . ASP A 1 106 ? -13.959 10.905 0.141 1.00 70.38 106 ASP A N 1
ATOM 829 C CA . ASP A 1 106 ? -14.394 9.573 0.546 1.00 70.38 106 ASP A CA 1
ATOM 830 C C . ASP A 1 106 ? -14.386 9.401 2.072 1.00 70.38 106 ASP A C 1
ATOM 832 O O . ASP A 1 106 ? -13.469 9.812 2.790 1.00 70.38 106 ASP A O 1
ATOM 836 N N . MET A 1 107 ? -15.402 8.703 2.581 1.00 71.12 107 MET A N 1
ATOM 837 C CA . MET A 1 107 ? -15.604 8.499 4.011 1.00 71.12 107 MET A CA 1
ATOM 838 C C . MET A 1 107 ? -15.980 7.050 4.325 1.00 71.12 107 MET A C 1
ATOM 840 O O . MET A 1 107 ? -16.941 6.507 3.781 1.00 71.12 107 MET A O 1
ATOM 844 N N . ILE A 1 108 ? -15.266 6.436 5.268 1.00 80.31 108 ILE A N 1
ATOM 845 C CA . ILE A 1 108 ? -15.617 5.140 5.853 1.00 80.31 108 ILE A CA 1
ATOM 846 C C . ILE A 1 108 ? -16.122 5.365 7.274 1.00 80.31 108 ILE A C 1
ATOM 848 O O . ILE A 1 108 ? -15.429 5.945 8.109 1.00 80.31 108 ILE A O 1
ATOM 852 N N . ILE A 1 109 ? -17.309 4.833 7.566 1.00 74.25 109 ILE A N 1
ATOM 853 C CA . ILE A 1 109 ? -17.863 4.767 8.920 1.00 74.25 109 ILE A CA 1
ATOM 854 C C . ILE A 1 109 ? -18.021 3.298 9.311 1.00 74.25 109 ILE A C 1
ATOM 856 O O . ILE A 1 109 ? -18.649 2.524 8.591 1.00 74.25 109 ILE A O 1
ATOM 860 N N . THR A 1 110 ? -17.461 2.909 10.452 1.00 81.88 110 THR A N 1
ATOM 861 C CA . THR A 1 110 ? -17.537 1.545 10.994 1.00 81.88 110 THR A CA 1
ATOM 862 C C . THR A 1 110 ? -17.614 1.566 12.521 1.00 81.88 110 THR A C 1
ATOM 864 O O . THR A 1 110 ? -17.437 2.617 13.132 1.00 81.88 110 THR A O 1
ATOM 867 N N . GLY A 1 111 ? -17.902 0.437 13.161 1.00 79.62 111 GLY A N 1
ATOM 868 C CA . GLY A 1 111 ? -18.063 0.356 14.614 1.00 79.62 111 GLY A CA 1
ATOM 869 C C . GLY A 1 111 ? -19.061 -0.709 15.058 1.00 79.62 111 GLY A C 1
ATOM 870 O O . GLY A 1 111 ? -19.721 -1.331 14.229 1.00 79.62 111 GLY A O 1
ATOM 871 N N . ASP A 1 112 ? -19.164 -0.905 16.369 1.00 81.44 112 ASP A N 1
ATOM 872 C CA . ASP A 1 112 ? -20.100 -1.825 17.032 1.00 81.44 112 ASP A CA 1
ATOM 873 C C . ASP A 1 112 ? -21.344 -1.116 17.608 1.00 81.44 112 ASP A C 1
ATOM 875 O O . ASP A 1 112 ? -22.296 -1.779 18.011 1.00 81.44 112 ASP A O 1
ATOM 879 N N . ASP A 1 113 ? -21.405 0.221 17.555 1.00 81.75 113 ASP A N 1
ATOM 880 C CA . ASP A 1 113 ? -22.610 1.004 17.866 1.00 81.75 113 ASP A CA 1
ATOM 881 C C . ASP A 1 113 ? -23.413 1.339 16.595 1.00 81.75 113 ASP A C 1
ATOM 883 O O . ASP A 1 113 ? -23.274 2.414 16.004 1.00 81.75 113 ASP A O 1
ATOM 887 N N . ALA A 1 114 ? -24.273 0.414 16.160 1.00 85.00 114 ALA A N 1
ATOM 888 C CA . ALA A 1 114 ? -25.089 0.585 14.953 1.00 85.00 114 ALA A CA 1
ATOM 889 C C . ALA A 1 114 ? -26.028 1.808 15.017 1.00 85.00 114 ALA A C 1
ATOM 891 O O . ALA A 1 114 ? -26.225 2.491 14.009 1.00 85.00 114 ALA A O 1
ATOM 892 N N . ILE A 1 115 ? -26.579 2.108 16.200 1.00 88.19 115 ILE A N 1
ATOM 893 C CA . ILE A 1 115 ? -27.476 3.255 16.410 1.00 88.19 115 ILE A CA 1
ATOM 894 C C . ILE A 1 115 ? -26.677 4.554 16.290 1.00 88.19 115 ILE A C 1
ATOM 896 O O . ILE A 1 115 ? -27.080 5.480 15.583 1.00 88.19 115 ILE A O 1
ATOM 900 N N . GLY A 1 116 ? -25.515 4.611 16.936 1.00 81.62 116 GLY A N 1
ATOM 901 C CA . GLY A 1 116 ? -24.610 5.747 16.861 1.00 81.62 116 GLY A CA 1
ATOM 902 C C . GLY A 1 116 ? -24.071 5.993 15.450 1.00 81.62 116 GLY A C 1
ATOM 903 O O . GLY A 1 116 ? -24.001 7.147 15.024 1.00 81.62 116 GLY A O 1
ATOM 904 N N . ILE A 1 117 ? -23.762 4.935 14.690 1.00 79.31 117 ILE A N 1
ATOM 905 C CA . ILE A 1 117 ? -23.386 5.032 13.269 1.00 79.31 117 ILE A CA 1
ATOM 906 C C . ILE A 1 117 ? -24.527 5.632 12.444 1.00 79.31 117 ILE A C 1
ATOM 908 O O . ILE A 1 117 ? -24.289 6.553 11.664 1.00 79.31 117 ILE A O 1
ATOM 912 N N . ALA A 1 118 ? -25.760 5.145 12.617 1.00 84.06 118 ALA A N 1
ATOM 913 C CA . ALA A 1 118 ? -26.920 5.668 11.896 1.00 84.06 118 ALA A CA 1
ATOM 914 C C . ALA A 1 118 ? -27.171 7.151 12.222 1.00 84.06 118 ALA A C 1
ATOM 916 O O . ALA A 1 118 ? -27.359 7.963 11.316 1.00 84.06 118 ALA A O 1
ATOM 917 N N . SER A 1 119 ? -27.084 7.522 13.503 1.00 82.38 119 SER A N 1
ATOM 918 C CA . SER A 1 119 ? -27.203 8.913 13.952 1.00 82.38 119 SER A CA 1
ATOM 919 C C . SER A 1 119 ? -26.102 9.807 13.370 1.00 82.38 119 SER A C 1
ATOM 921 O O . SER A 1 119 ? -26.386 10.911 12.901 1.00 82.38 119 SER A O 1
ATOM 923 N N . LEU A 1 120 ? -24.851 9.331 13.338 1.00 75.94 120 LEU A N 1
ATOM 924 C CA . LEU A 1 120 ? -23.731 10.061 12.740 1.00 75.94 120 LEU A CA 1
ATOM 925 C C . LEU A 1 120 ? -23.938 10.271 11.235 1.00 75.94 120 LEU A C 1
ATOM 927 O O . LEU A 1 120 ? -23.782 11.393 10.760 1.00 75.94 120 LEU A O 1
ATOM 931 N N . LYS A 1 121 ? -24.336 9.222 10.502 1.00 75.69 121 LYS A N 1
ATOM 932 C CA . LYS A 1 121 ? -24.657 9.310 9.069 1.00 75.69 121 LYS A CA 1
ATOM 933 C C . LYS A 1 121 ? -25.738 10.353 8.797 1.00 75.69 121 LYS A C 1
ATOM 935 O O . LYS A 1 121 ? -25.576 11.166 7.891 1.00 75.69 121 LYS A O 1
ATOM 940 N N . GLN A 1 122 ? -26.808 10.361 9.593 1.00 77.06 122 GLN A N 1
ATOM 941 C CA . GLN A 1 122 ? -27.901 11.322 9.442 1.00 77.06 122 GLN A CA 1
ATOM 942 C C . GLN A 1 122 ? -27.448 12.759 9.724 1.00 77.06 122 GLN A C 1
ATOM 944 O O . GLN A 1 122 ? -27.766 13.662 8.955 1.00 77.06 122 GLN A O 1
ATOM 949 N N . SER A 1 123 ? -26.669 12.965 10.789 1.00 72.38 123 SER A N 1
ATOM 950 C CA . SER A 1 123 ? -26.109 14.277 11.129 1.00 72.38 123 SER A CA 1
ATOM 951 C C . SER A 1 123 ? -25.229 14.823 10.000 1.00 72.38 123 SER A C 1
ATOM 953 O O . SER A 1 123 ? -25.436 15.944 9.533 1.00 72.38 123 SER A O 1
ATOM 955 N N . LEU A 1 124 ? -24.317 13.996 9.480 1.00 66.44 124 LEU A N 1
ATOM 956 C CA . LEU A 1 124 ? -23.463 14.366 8.352 1.00 66.44 124 LEU A CA 1
ATOM 957 C C . LEU A 1 124 ? -24.290 14.658 7.094 1.00 66.44 124 LEU A C 1
ATOM 959 O O . LEU A 1 124 ? -24.051 15.673 6.452 1.00 66.44 124 LEU A O 1
ATOM 963 N N . SER A 1 125 ? -25.325 13.859 6.809 1.00 69.44 125 SER A N 1
ATOM 964 C CA . SER A 1 125 ? -26.185 14.051 5.626 1.00 69.44 125 SER A CA 1
ATOM 965 C C . SER A 1 125 ? -27.027 15.321 5.696 1.00 69.44 125 SER A C 1
AT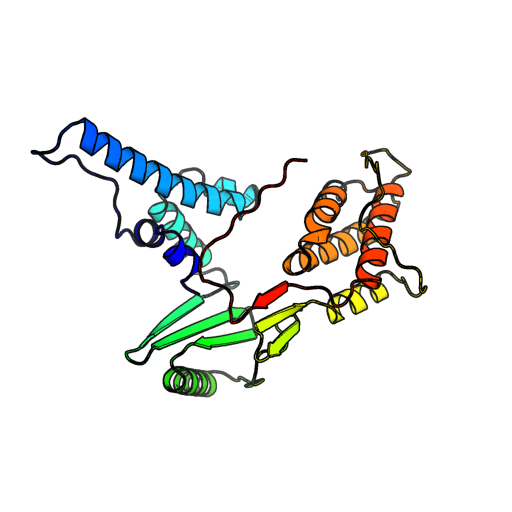OM 967 O O . SER A 1 125 ? -27.430 15.855 4.670 1.00 69.44 125 SER A O 1
ATOM 969 N N . SER A 1 126 ? -27.307 15.811 6.906 1.00 68.50 126 SER A N 1
ATOM 970 C CA . SER A 1 126 ? -27.990 17.092 7.101 1.00 68.50 126 SER A CA 1
ATOM 971 C C . SER A 1 126 ? -27.069 18.303 6.931 1.00 68.50 126 SER A C 1
ATOM 973 O O . SER A 1 126 ? -27.550 19.397 6.654 1.00 68.50 126 SER A O 1
ATOM 975 N N . SER A 1 127 ? -25.757 18.110 7.102 1.00 56.12 127 SER A N 1
ATOM 976 C CA . SER A 1 127 ? -24.755 19.182 7.058 1.00 56.12 127 SER A CA 1
ATOM 977 C C . SER A 1 127 ? -23.993 19.236 5.730 1.00 56.12 127 SER A C 1
ATOM 979 O O . SER A 1 127 ? -23.488 20.294 5.364 1.00 56.12 127 SER A O 1
ATOM 981 N N . PHE A 1 128 ? -23.902 18.111 5.016 1.00 61.16 128 PHE A N 1
ATOM 982 C CA . PHE A 1 128 ? -23.116 17.943 3.797 1.00 61.16 128 PHE A CA 1
ATOM 983 C C . PHE A 1 128 ? -23.907 17.172 2.740 1.00 61.16 128 PHE A C 1
ATOM 985 O O . PHE A 1 128 ? -24.669 16.258 3.058 1.00 61.16 128 PHE A O 1
ATOM 992 N N . GLU A 1 129 ? -23.681 17.499 1.467 1.00 62.03 129 GLU A N 1
ATOM 993 C CA . GLU A 1 129 ? -24.175 16.692 0.355 1.00 62.03 129 GLU A CA 1
ATOM 994 C C . GLU A 1 129 ? -23.360 15.396 0.287 1.00 62.03 129 GLU A C 1
ATOM 996 O O . GLU A 1 129 ? -22.192 15.391 -0.096 1.00 62.03 129 GLU A O 1
ATOM 1001 N N . MET A 1 130 ? -23.964 14.290 0.716 1.00 66.38 130 MET A N 1
ATOM 1002 C CA . MET A 1 130 ? -23.300 12.992 0.775 1.00 66.38 130 MET A CA 1
ATOM 1003 C C . MET A 1 130 ? -24.197 11.880 0.252 1.00 66.38 130 MET A C 1
ATOM 1005 O O . MET A 1 130 ? -25.420 11.900 0.395 1.00 66.38 130 MET A O 1
ATOM 1009 N N . LYS A 1 131 ? -23.556 10.867 -0.325 1.00 75.25 131 LYS A N 1
ATOM 1010 C CA . LYS A 1 131 ? -24.211 9.661 -0.820 1.00 75.25 131 LYS A CA 1
ATOM 1011 C C . LYS A 1 131 ? -23.764 8.469 0.011 1.00 75.25 131 LYS A C 1
ATOM 1013 O O . LYS A 1 131 ? -22.578 8.153 0.051 1.00 75.25 131 LYS A O 1
ATOM 1018 N N . ASP A 1 132 ? -24.713 7.771 0.630 1.00 76.69 132 ASP A N 1
ATOM 1019 C CA . ASP A 1 132 ? -24.420 6.474 1.239 1.00 76.69 132 ASP A CA 1
ATOM 1020 C C . ASP A 1 132 ? -24.273 5.425 0.129 1.00 76.69 132 ASP A C 1
ATOM 1022 O O . ASP A 1 132 ? -25.234 5.076 -0.559 1.00 76.69 132 ASP A O 1
ATOM 1026 N N . VAL A 1 133 ? -23.043 4.953 -0.072 1.00 78.19 133 VAL A N 1
ATOM 1027 C CA . VAL A 1 133 ? -22.707 3.919 -1.065 1.00 78.19 133 VAL A CA 1
ATOM 1028 C C . VAL A 1 133 ? -22.952 2.509 -0.499 1.00 78.19 133 VAL A C 1
ATOM 1030 O O . VAL A 1 133 ? -22.812 1.509 -1.200 1.00 78.19 133 VAL A O 1
ATOM 1033 N N . GLY A 1 134 ? -23.394 2.412 0.758 1.00 84.69 134 GLY A N 1
ATOM 1034 C CA . GLY A 1 134 ? -23.750 1.167 1.414 1.00 84.69 134 GLY A CA 1
ATOM 1035 C C . GLY A 1 134 ? -22.537 0.455 2.002 1.00 84.69 134 GLY A C 1
ATOM 1036 O O . GLY A 1 134 ? -21.710 1.049 2.695 1.00 84.69 134 GLY A O 1
ATOM 1037 N N . LYS A 1 135 ? -22.469 -0.862 1.794 1.00 84.06 135 LYS A N 1
ATOM 1038 C CA . LYS A 1 135 ? -21.364 -1.678 2.304 1.00 84.06 135 LYS A CA 1
ATOM 1039 C C . LYS A 1 135 ? -20.065 -1.320 1.580 1.00 84.06 135 LYS A C 1
ATOM 1041 O O . LYS A 1 135 ? -20.053 -1.053 0.381 1.00 84.06 135 LYS A O 1
ATOM 1046 N N . LEU A 1 136 ? -18.965 -1.343 2.328 1.00 83.00 136 LEU A N 1
ATOM 1047 C CA . LEU A 1 136 ? -17.636 -1.087 1.793 1.00 83.00 136 LEU A CA 1
ATOM 1048 C C . LEU A 1 136 ? -17.239 -2.214 0.831 1.00 83.00 136 LEU A C 1
ATOM 1050 O O . LEU A 1 136 ? -16.979 -3.333 1.264 1.00 83.00 136 LEU A O 1
ATOM 1054 N N . HIS A 1 137 ? -17.187 -1.891 -0.459 1.00 85.94 137 HIS A N 1
ATOM 1055 C CA . HIS A 1 1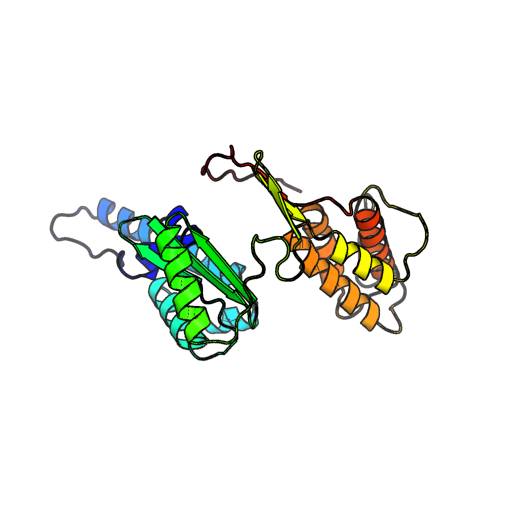37 ? -16.744 -2.804 -1.519 1.00 85.94 137 HIS A CA 1
ATOM 1056 C C . HIS A 1 137 ? -15.535 -2.275 -2.295 1.00 85.94 137 HIS A C 1
ATOM 1058 O O . HIS A 1 137 ? -14.804 -3.050 -2.907 1.00 85.94 137 HIS A O 1
ATOM 1064 N N . TYR A 1 138 ? -15.310 -0.960 -2.265 1.00 84.19 138 TYR A N 1
ATOM 1065 C CA . TYR A 1 138 ? -14.191 -0.315 -2.936 1.00 84.19 138 TYR A CA 1
ATOM 1066 C C . TYR A 1 138 ? -13.791 0.955 -2.186 1.00 84.19 138 TYR A C 1
ATOM 1068 O O . TYR A 1 138 ? -14.666 1.735 -1.812 1.00 84.19 138 TYR A O 1
ATOM 1076 N N . PHE A 1 139 ? -12.494 1.174 -1.976 1.00 81.75 139 PHE A N 1
ATOM 1077 C CA . PHE A 1 139 ? -11.973 2.404 -1.373 1.00 81.75 139 PHE A CA 1
ATOM 1078 C C . PHE A 1 139 ? -10.532 2.654 -1.810 1.00 81.75 139 PHE A C 1
ATOM 1080 O O . PHE A 1 139 ? -9.676 1.786 -1.666 1.00 81.75 139 PHE A O 1
ATOM 1087 N N . LEU A 1 140 ? -10.265 3.836 -2.370 1.00 80.00 140 LEU A N 1
ATOM 1088 C CA . LEU A 1 140 ? -8.941 4.278 -2.832 1.00 80.00 140 LEU A CA 1
ATOM 1089 C C . LEU A 1 140 ? -8.238 3.394 -3.865 1.00 80.00 140 LEU A C 1
ATOM 1091 O O . LEU A 1 140 ? -7.045 3.553 -4.062 1.00 80.00 140 LEU A O 1
ATOM 1095 N N . GLY A 1 141 ? -8.936 2.498 -4.561 1.00 82.50 141 GLY A N 1
ATOM 1096 C CA . GLY A 1 141 ? -8.272 1.522 -5.435 1.00 82.50 141 GLY A CA 1
ATOM 1097 C C . GLY A 1 141 ? -8.110 0.137 -4.816 1.00 82.50 141 GLY A C 1
ATOM 1098 O O . GLY A 1 141 ? -7.556 -0.746 -5.468 1.00 82.50 141 GLY A O 1
ATOM 1099 N N . LEU A 1 142 ? -8.594 -0.052 -3.587 1.00 89.94 142 LEU A N 1
ATOM 1100 C CA . LEU A 1 142 ? -8.692 -1.336 -2.907 1.00 89.94 142 LEU A CA 1
ATOM 1101 C C . LEU A 1 142 ? -10.096 -1.904 -3.087 1.00 89.94 142 LEU A C 1
ATOM 1103 O O . LEU A 1 142 ? -11.084 -1.240 -2.778 1.00 89.94 142 LEU A O 1
ATOM 1107 N N . GLU A 1 143 ? -10.172 -3.144 -3.542 1.00 93.31 143 GLU A N 1
ATOM 1108 C CA . GLU A 1 143 ? -11.387 -3.947 -3.566 1.00 93.31 143 GLU A CA 1
ATOM 1109 C C . GLU A 1 143 ? -11.525 -4.672 -2.226 1.00 93.31 143 GLU A C 1
ATOM 1111 O O . GLU A 1 143 ? -10.579 -5.300 -1.744 1.00 93.31 143 GLU A O 1
ATOM 1116 N N . VAL A 1 144 ? -12.707 -4.562 -1.618 1.00 91.06 144 VAL A N 1
ATOM 1117 C CA . VAL A 1 144 ? -13.025 -5.143 -0.311 1.00 91.06 144 VAL A CA 1
ATOM 1118 C C . VAL A 1 144 ? -14.121 -6.183 -0.492 1.00 91.06 144 VAL A C 1
ATOM 1120 O O . VAL A 1 144 ? -15.266 -5.867 -0.820 1.00 91.06 144 VAL A O 1
ATOM 1123 N N . LEU A 1 145 ? -13.767 -7.442 -0.268 1.00 91.06 145 LEU A N 1
ATOM 1124 C CA . LEU A 1 145 ? -14.693 -8.566 -0.293 1.00 91.06 145 LEU A CA 1
ATOM 1125 C C . LEU A 1 145 ? -14.858 -9.061 1.142 1.00 91.06 145 LEU A C 1
ATOM 1127 O O . LEU A 1 145 ? -13.874 -9.370 1.802 1.00 91.06 145 LEU A O 1
ATOM 1131 N N . SER A 1 146 ? -16.086 -9.130 1.644 1.00 87.81 146 SER A N 1
ATOM 1132 C CA . SER A 1 146 ? -16.354 -9.600 3.007 1.00 87.81 146 SER A CA 1
ATOM 1133 C C . SER A 1 146 ? -17.360 -10.738 2.987 1.00 87.81 146 SER A C 1
ATOM 1135 O O . SER A 1 146 ? -18.419 -10.624 2.368 1.00 87.81 146 SER A O 1
ATOM 1137 N N . ASP A 1 147 ? -17.043 -11.810 3.705 1.00 88.19 147 ASP A N 1
ATOM 1138 C CA . ASP A 1 147 ? -17.914 -12.959 3.918 1.00 88.19 147 ASP A CA 1
ATOM 1139 C C . ASP A 1 147 ? -17.871 -13.425 5.386 1.00 88.19 147 ASP A C 1
ATOM 1141 O O . ASP A 1 147 ? -17.368 -12.732 6.272 1.00 88.19 147 ASP A O 1
ATOM 1145 N N . SER A 1 148 ? -18.450 -14.592 5.676 1.00 89.81 148 SER A N 1
ATOM 1146 C CA . SER A 1 148 ? -18.441 -15.167 7.027 1.00 89.81 148 SER A CA 1
ATOM 1147 C C . SER A 1 148 ? -17.061 -15.664 7.471 1.00 89.81 148 SER A C 1
ATOM 1149 O O . SER A 1 148 ? -16.852 -15.898 8.660 1.00 89.81 148 SER A O 1
ATOM 1151 N N . SER A 1 149 ? -16.120 -15.847 6.542 1.00 89.94 149 SER A N 1
ATOM 1152 C CA . SER A 1 149 ? -14.757 -16.289 6.818 1.00 89.94 149 SER A CA 1
ATOM 1153 C C . SER A 1 149 ? -13.837 -15.121 7.164 1.00 89.94 149 SER A C 1
ATOM 1155 O O . SER A 1 149 ? -12.952 -15.295 8.007 1.00 89.94 149 SER A O 1
ATOM 1157 N N . GLY A 1 150 ? -14.095 -13.924 6.636 1.00 90.06 150 GLY A N 1
ATOM 1158 C CA . GLY A 1 150 ? -13.323 -12.726 6.933 1.00 90.06 150 GLY A CA 1
ATOM 1159 C C . GLY A 1 150 ? -13.486 -11.620 5.895 1.00 90.06 150 GLY A C 1
ATOM 1160 O O . GLY A 1 150 ? -14.468 -11.558 5.156 1.00 90.06 150 GLY A O 1
ATOM 1161 N N . THR A 1 151 ? -12.493 -10.736 5.853 1.00 90.81 151 THR A N 1
ATOM 1162 C CA . THR A 1 151 ? -12.382 -9.677 4.847 1.00 90.81 151 THR A CA 1
ATOM 1163 C 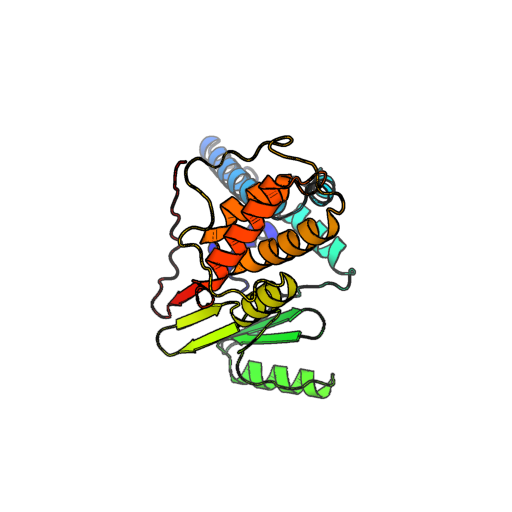C . THR A 1 151 ? -11.161 -9.929 3.979 1.00 90.81 151 THR A C 1
ATOM 1165 O O . THR A 1 151 ? -10.062 -10.131 4.485 1.00 90.81 151 THR A O 1
ATOM 1168 N N . TYR A 1 152 ? -11.340 -9.882 2.670 1.00 93.50 152 TYR A N 1
ATOM 1169 C CA . TYR A 1 152 ? -10.299 -10.010 1.670 1.00 93.50 152 TYR A CA 1
ATOM 1170 C C . TYR A 1 152 ? -10.086 -8.666 0.971 1.00 93.50 152 TYR A C 1
ATOM 1172 O O . TYR A 1 152 ? -11.040 -8.061 0.479 1.00 93.50 152 TYR A O 1
ATOM 1180 N N . LEU A 1 153 ? -8.840 -8.196 0.951 1.00 94.06 153 LEU A N 1
ATOM 1181 C CA . LEU A 1 153 ? -8.425 -6.973 0.267 1.00 94.06 153 LEU A CA 1
ATOM 1182 C C . LEU A 1 153 ? -7.604 -7.328 -0.965 1.00 94.06 153 LEU A C 1
ATOM 1184 O O . LEU A 1 153 ? -6.572 -7.985 -0.840 1.00 94.06 153 LEU A O 1
ATOM 1188 N N . CYS A 1 154 ? -8.011 -6.857 -2.138 1.00 94.81 154 CYS A N 1
ATOM 1189 C CA . CYS A 1 154 ? -7.246 -7.029 -3.370 1.00 94.81 154 CYS A CA 1
ATOM 1190 C C . CYS A 1 154 ? -7.297 -5.778 -4.254 1.00 94.81 154 CYS A C 1
ATOM 1192 O O . CYS A 1 154 ? -7.923 -4.778 -3.913 1.00 94.81 154 CYS A O 1
ATOM 1194 N N . GLN A 1 155 ? -6.563 -5.812 -5.364 1.00 95.81 155 GLN A N 1
ATOM 1195 C CA . GLN A 1 155 ? -6.424 -4.696 -6.305 1.00 95.81 155 GLN A CA 1
ATOM 1196 C C . GLN A 1 155 ? -6.500 -5.198 -7.757 1.00 95.81 155 GLN A C 1
ATOM 1198 O O . GLN A 1 155 ? -5.762 -4.736 -8.628 1.00 95.81 155 GLN A O 1
ATOM 1203 N N . ALA A 1 156 ? -7.364 -6.179 -8.029 1.00 95.31 156 ALA A N 1
ATOM 1204 C CA . ALA A 1 156 ? -7.462 -6.848 -9.324 1.00 95.31 156 ALA A CA 1
ATOM 1205 C C . ALA A 1 156 ? -7.795 -5.859 -10.449 1.00 95.31 156 ALA A C 1
ATOM 1207 O O . ALA A 1 156 ? -7.138 -5.865 -11.494 1.00 95.31 156 ALA A O 1
ATOM 1208 N N . LYS A 1 157 ? -8.744 -4.944 -10.211 1.00 93.81 157 LYS A N 1
ATOM 1209 C CA . LYS A 1 157 ? -9.069 -3.877 -11.170 1.00 93.81 157 LYS A CA 1
ATOM 1210 C C . LYS A 1 157 ? -7.866 -2.977 -11.461 1.00 93.81 157 LYS A C 1
ATOM 1212 O O . LYS A 1 157 ? -7.555 -2.718 -12.621 1.00 93.81 157 LYS A O 1
ATOM 1217 N N . TYR A 1 158 ? -7.149 -2.556 -10.420 1.00 94.50 158 TYR A N 1
ATOM 1218 C CA . TYR A 1 158 ? -5.959 -1.717 -10.570 1.00 94.50 158 TYR A CA 1
ATOM 1219 C C . TYR A 1 158 ? -4.861 -2.423 -11.378 1.00 94.50 158 TYR A C 1
ATOM 1221 O O . TYR A 1 158 ? -4.254 -1.816 -12.259 1.00 94.50 158 TYR A O 1
ATOM 1229 N N . ILE A 1 159 ? -4.633 -3.718 -11.124 1.00 95.56 159 ILE A N 1
ATOM 1230 C CA . ILE A 1 159 ? -3.684 -4.538 -11.891 1.00 95.56 159 ILE A CA 1
ATOM 1231 C C . ILE A 1 159 ? -4.113 -4.610 -13.362 1.00 95.56 159 ILE A C 1
ATOM 1233 O O . ILE A 1 159 ? -3.279 -4.418 -14.245 1.00 95.56 159 ILE A O 1
ATOM 1237 N N . SER A 1 160 ? -5.397 -4.842 -13.645 1.00 94.12 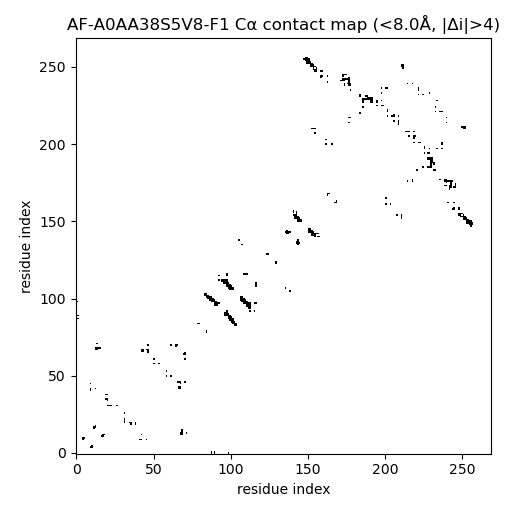160 SER A N 1
ATOM 1238 C CA . SER A 1 160 ? -5.930 -4.871 -15.015 1.00 94.12 160 SER A CA 1
ATOM 1239 C C . SER A 1 160 ? -5.691 -3.550 -15.761 1.00 94.12 160 SER A C 1
ATOM 1241 O O . SER A 1 160 ? -5.204 -3.542 -16.899 1.00 94.12 160 SER A O 1
ATOM 1243 N N . ASP A 1 161 ? -5.961 -2.420 -15.108 1.00 93.50 161 ASP A N 1
ATOM 1244 C CA . ASP A 1 161 ? -5.740 -1.090 -15.680 1.00 93.50 161 ASP A CA 1
ATOM 1245 C C . ASP A 1 161 ? -4.243 -0.815 -15.903 1.00 93.50 161 ASP A C 1
ATOM 1247 O O . ASP A 1 161 ? -3.847 -0.263 -16.934 1.00 93.50 161 ASP A O 1
ATOM 1251 N N . LEU A 1 162 ? -3.387 -1.240 -14.969 1.00 94.50 162 LEU A N 1
ATOM 1252 C CA . LEU A 1 162 ? -1.933 -1.113 -15.075 1.00 94.50 162 LEU A CA 1
ATOM 1253 C C . LEU A 1 162 ? -1.365 -1.938 -16.240 1.00 94.50 162 LEU A C 1
ATOM 1255 O O . LEU A 1 162 ? -0.546 -1.431 -17.008 1.00 94.50 162 LEU A O 1
ATOM 1259 N N . LEU A 1 163 ? -1.824 -3.179 -16.418 1.00 95.00 163 LEU A N 1
ATOM 1260 C CA . LEU A 1 163 ? -1.428 -4.038 -17.541 1.00 95.00 163 LEU A CA 1
ATOM 1261 C C . LEU A 1 163 ? -1.831 -3.434 -18.889 1.00 95.00 163 LEU A C 1
ATOM 1263 O O . LEU A 1 163 ? -1.052 -3.473 -19.846 1.00 95.00 163 LEU A O 1
ATOM 1267 N N . SER A 1 164 ? -3.017 -2.825 -18.941 1.00 92.56 164 SER A N 1
ATOM 1268 C CA . SER A 1 164 ? -3.515 -2.119 -20.123 1.00 92.56 164 SER A CA 1
ATOM 1269 C C . SER A 1 164 ? -2.634 -0.909 -20.459 1.00 92.56 164 SER A C 1
ATOM 1271 O O . SER A 1 164 ? -2.189 -0.768 -21.598 1.00 92.56 164 SER A O 1
ATOM 1273 N N . LYS A 1 165 ? -2.270 -0.088 -19.461 1.00 90.62 165 LYS A N 1
ATOM 1274 C CA . LYS A 1 165 ? -1.327 1.043 -19.617 1.00 90.62 165 LYS A CA 1
ATOM 1275 C C . LYS A 1 165 ? 0.082 0.596 -20.030 1.00 90.62 165 LYS A C 1
ATOM 1277 O O . LYS A 1 165 ? 0.774 1.279 -20.786 1.00 90.62 165 LYS A O 1
ATOM 1282 N N . ALA A 1 166 ? 0.518 -0.571 -19.565 1.00 90.81 166 ALA A N 1
ATOM 1283 C CA . ALA A 1 166 ? 1.792 -1.167 -19.957 1.00 90.81 166 ALA A CA 1
ATOM 1284 C C . ALA A 1 166 ? 1.779 -1.765 -21.379 1.00 90.81 166 ALA A C 1
ATOM 1286 O O . ALA A 1 166 ? 2.835 -2.162 -21.866 1.00 90.81 166 ALA A O 1
ATOM 1287 N N . ALA A 1 167 ? 0.629 -1.785 -22.067 1.00 90.38 167 ALA A N 1
ATOM 1288 C CA . ALA A 1 167 ? 0.436 -2.430 -23.368 1.00 90.38 167 ALA A CA 1
ATOM 1289 C C . ALA A 1 167 ? 0.801 -3.932 -23.367 1.00 90.38 167 ALA A C 1
ATOM 1291 O O . ALA A 1 167 ? 1.246 -4.478 -24.375 1.00 90.38 167 ALA A O 1
ATOM 1292 N N . LEU A 1 168 ? 0.599 -4.617 -22.234 1.00 85.94 168 LEU A N 1
ATOM 1293 C CA . LEU A 1 168 ? 0.845 -6.056 -22.081 1.00 85.94 168 LEU A CA 1
ATOM 1294 C C . LEU A 1 168 ? -0.419 -6.870 -22.405 1.00 85.94 168 LEU A C 1
ATOM 1296 O O . LEU A 1 168 ? -1.027 -7.512 -21.541 1.00 85.94 168 LEU A O 1
ATOM 1300 N N . SER A 1 169 ? -0.817 -6.830 -23.677 1.00 81.31 169 SER A N 1
ATOM 1301 C CA . SER A 1 169 ? -1.993 -7.540 -24.199 1.00 81.31 169 SER A CA 1
ATOM 1302 C C . SER A 1 169 ? -1.750 -9.028 -24.484 1.00 81.31 169 SER A C 1
ATOM 1304 O O . SER A 1 169 ? -2.711 -9.783 -24.596 1.00 81.31 169 SER A O 1
ATOM 1306 N N . ASP A 1 170 ? -0.491 -9.476 -24.554 1.00 89.25 170 ASP A N 1
ATOM 1307 C CA . ASP A 1 170 ? -0.144 -10.888 -24.770 1.00 89.25 170 ASP A CA 1
ATOM 1308 C C . ASP A 1 170 ? -0.549 -11.789 -23.582 1.00 89.25 170 ASP A C 1
ATOM 1310 O O . ASP A 1 170 ? -0.641 -11.336 -22.450 1.00 89.25 170 ASP A O 1
ATOM 1314 N N . ASN A 1 171 ? -0.769 -13.091 -23.787 1.00 87.62 171 ASN A N 1
ATOM 1315 C CA . ASN A 1 171 ? -1.152 -14.013 -22.697 1.00 87.62 171 ASN A CA 1
ATOM 1316 C C . ASN A 1 171 ? 0.038 -14.527 -21.863 1.00 87.62 171 ASN A C 1
ATOM 1318 O O . ASN A 1 171 ? -0.079 -15.513 -21.140 1.00 87.62 171 ASN A O 1
ATOM 1322 N N . LYS A 1 172 ? 1.208 -13.895 -21.973 1.00 92.88 172 LYS A N 1
ATOM 1323 C CA . LYS A 1 172 ? 2.433 -14.376 -21.331 1.00 92.88 172 LYS A CA 1
ATOM 1324 C C . LYS A 1 172 ? 2.480 -13.918 -19.869 1.00 92.88 172 LYS A C 1
ATOM 1326 O O . LYS A 1 172 ? 2.477 -12.721 -19.576 1.00 92.88 172 LYS A O 1
ATOM 1331 N N . VAL A 1 173 ? 2.607 -14.886 -18.969 1.00 95.88 173 VAL A N 1
ATOM 1332 C CA . VAL A 1 173 ? 2.713 -14.700 -17.514 1.00 95.88 173 VAL A CA 1
ATOM 1333 C C . VAL A 1 173 ? 4.083 -15.150 -17.005 1.00 95.88 173 VAL A C 1
ATOM 1335 O O . VAL A 1 173 ? 4.792 -15.883 -17.692 1.00 95.88 173 VAL A O 1
ATOM 1338 N N . ALA A 1 174 ? 4.459 -14.711 -15.804 1.00 95.31 174 ALA A N 1
ATOM 1339 C CA . ALA A 1 174 ? 5.650 -15.181 -15.096 1.00 95.31 174 ALA A CA 1
ATOM 1340 C C . ALA A 1 174 ? 5.233 -15.850 -13.778 1.00 95.31 174 ALA A C 1
ATOM 1342 O O . ALA A 1 174 ? 4.309 -15.380 -13.122 1.00 95.31 174 ALA A O 1
ATOM 1343 N N . SER A 1 175 ? 5.898 -16.939 -13.388 1.00 94.25 175 SER A N 1
ATOM 1344 C CA . SER A 1 175 ? 5.613 -17.646 -12.127 1.00 94.25 175 SER A CA 1
ATOM 1345 C C . SER A 1 175 ? 6.248 -16.981 -10.905 1.00 94.25 175 SER A C 1
ATOM 1347 O O . SER A 1 175 ? 5.754 -17.153 -9.796 1.00 94.25 175 SER A O 1
ATOM 1349 N N . THR A 1 176 ? 7.318 -16.208 -11.104 1.00 93.31 176 THR A N 1
ATOM 1350 C CA . THR A 1 176 ? 8.023 -15.471 -10.049 1.00 93.31 176 THR A CA 1
ATOM 1351 C C . THR A 1 176 ? 8.185 -14.001 -10.436 1.00 93.31 176 THR A C 1
ATOM 1353 O O . THR A 1 176 ? 8.407 -13.702 -11.618 1.00 93.31 176 THR A O 1
ATOM 1356 N N . PRO A 1 177 ? 8.130 -13.075 -9.463 1.00 92.12 177 PRO A N 1
ATOM 1357 C CA . PRO A 1 177 ? 8.259 -11.646 -9.736 1.00 92.12 177 PRO A CA 1
ATOM 1358 C C . PRO A 1 177 ? 9.695 -11.236 -10.109 1.00 92.12 177 PRO A C 1
ATOM 1360 O O . PRO A 1 177 ? 9.884 -10.237 -10.798 1.00 92.12 177 PRO A O 1
ATOM 1363 N N . LEU A 1 178 ? 10.691 -12.037 -9.716 1.00 89.12 178 LEU A N 1
ATOM 1364 C CA . LEU A 1 178 ? 12.119 -11.837 -9.975 1.00 89.12 178 LEU A CA 1
ATOM 1365 C C . LEU A 1 178 ? 12.740 -13.101 -10.598 1.00 89.12 178 LEU A C 1
ATOM 1367 O O . LEU A 1 178 ? 12.277 -14.216 -10.337 1.00 89.12 178 LEU A O 1
ATOM 1371 N N . GLU A 1 179 ? 13.761 -12.940 -11.440 1.00 83.88 179 GLU A N 1
ATOM 1372 C CA . GLU A 1 179 ? 14.565 -14.063 -11.945 1.00 83.88 179 GLU A CA 1
ATOM 1373 C C . GLU A 1 179 ? 15.571 -14.547 -10.904 1.00 83.88 179 GLU A C 1
ATOM 1375 O O . GLU A 1 179 ? 16.092 -13.772 -10.104 1.00 83.88 179 GLU A O 1
ATOM 1380 N N . HIS A 1 180 ? 15.848 -15.849 -10.921 1.00 73.06 180 HIS A N 1
ATOM 1381 C CA . HIS A 1 180 ? 16.849 -16.432 -10.039 1.00 73.06 180 HIS A CA 1
ATOM 1382 C C . HIS A 1 180 ? 18.235 -15.885 -10.418 1.00 73.06 180 HIS A C 1
ATOM 1384 O O . HIS A 1 180 ? 18.595 -15.908 -11.594 1.00 73.06 180 HIS A O 1
ATOM 1390 N N . ASN A 1 181 ? 18.994 -15.393 -9.434 1.00 70.75 181 ASN A N 1
ATOM 1391 C CA . ASN A 1 181 ? 20.295 -14.727 -9.613 1.00 70.75 181 ASN A CA 1
ATOM 1392 C C . ASN A 1 181 ? 20.266 -13.397 -10.397 1.00 70.75 181 ASN A C 1
ATOM 1394 O O . ASN A 1 181 ? 21.302 -12.979 -10.918 1.00 70.75 181 ASN A O 1
ATOM 1398 N N . LEU A 1 182 ? 19.120 -12.709 -10.491 1.00 72.44 182 LEU A N 1
ATOM 1399 C CA . LEU A 1 182 ? 19.076 -11.397 -11.142 1.00 72.44 182 LEU A CA 1
ATOM 1400 C C . LEU A 1 182 ? 19.780 -10.340 -10.282 1.00 72.44 182 LEU A C 1
ATOM 1402 O O . LEU A 1 182 ? 19.227 -9.862 -9.294 1.00 72.44 182 LEU A O 1
ATOM 1406 N N . HIS A 1 183 ? 20.980 -9.939 -10.695 1.00 77.38 183 HIS A N 1
ATOM 1407 C CA . HIS A 1 183 ? 21.712 -8.842 -10.074 1.00 77.38 183 HIS A CA 1
ATOM 1408 C C . HIS A 1 183 ? 21.549 -7.566 -10.909 1.00 77.38 183 HIS A C 1
ATOM 1410 O O . HIS A 1 183 ? 22.259 -7.353 -11.893 1.00 77.38 183 HIS A O 1
ATOM 1416 N N . LEU A 1 184 ? 20.603 -6.706 -10.523 1.00 83.50 184 LEU A N 1
ATOM 1417 C CA . LEU A 1 184 ? 20.419 -5.408 -11.173 1.00 83.50 184 LEU A CA 1
ATOM 1418 C C . LEU A 1 184 ? 21.550 -4.463 -10.752 1.00 83.50 184 LEU A C 1
ATOM 1420 O O . LEU A 1 184 ? 21.722 -4.165 -9.572 1.00 83.50 184 LEU A O 1
ATOM 1424 N N . ALA A 1 185 ? 22.335 -4.006 -11.725 1.00 86.06 185 ALA A N 1
ATOM 1425 C CA . ALA A 1 185 ? 23.421 -3.053 -11.521 1.00 86.06 185 ALA A CA 1
ATOM 1426 C C . ALA A 1 185 ? 23.140 -1.752 -12.290 1.00 86.06 185 ALA A C 1
ATOM 1428 O O . ALA A 1 185 ? 22.553 -1.820 -13.373 1.00 86.06 185 ALA A O 1
ATOM 1429 N N . PRO A 1 186 ? 23.627 -0.584 -11.820 1.00 82.69 186 PRO A N 1
ATOM 1430 C CA . PRO A 1 186 ? 23.356 0.713 -12.451 1.00 82.69 186 PRO A CA 1
ATOM 1431 C C . PRO A 1 186 ? 23.641 0.775 -13.961 1.00 82.69 186 PRO A C 1
ATOM 1433 O O . PRO A 1 186 ? 22.927 1.459 -14.685 1.00 82.69 186 PRO A O 1
ATOM 1436 N N . ASN A 1 187 ? 24.638 0.020 -14.437 1.00 81.25 187 ASN A N 1
ATOM 1437 C CA . ASN A 1 187 ? 25.071 -0.017 -15.839 1.00 81.25 187 ASN A CA 1
ATOM 1438 C C . ASN A 1 187 ? 24.894 -1.409 -16.475 1.00 81.25 187 ASN A C 1
ATOM 1440 O O . ASN A 1 187 ? 25.688 -1.806 -17.323 1.00 81.25 187 ASN A O 1
ATOM 1444 N N . SER A 1 188 ? 23.896 -2.174 -16.027 1.00 85.38 188 SER A N 1
ATOM 1445 C CA . SER A 1 188 ? 23.629 -3.540 -16.515 1.00 85.38 188 SER A CA 1
ATOM 1446 C C . SER A 1 188 ? 23.216 -3.600 -17.992 1.00 85.38 188 SER A C 1
ATOM 1448 O O . SER A 1 188 ? 23.483 -4.594 -18.656 1.00 85.38 188 SER A O 1
ATOM 1450 N N . GLY A 1 189 ? 22.683 -2.505 -18.541 1.00 88.69 189 GLY A N 1
ATOM 1451 C CA . GLY A 1 189 ? 22.318 -2.403 -19.951 1.00 88.69 189 GLY A CA 1
ATOM 1452 C C . GLY A 1 189 ? 22.258 -0.955 -20.449 1.00 88.69 189 GLY A C 1
ATOM 1453 O O . GLY A 1 189 ? 22.543 -0.022 -19.689 1.00 88.69 189 GLY A O 1
ATOM 1454 N N . PRO A 1 190 ? 21.885 -0.738 -21.723 1.00 93.19 190 PRO A N 1
ATOM 1455 C CA . PRO A 1 190 ? 21.736 0.595 -22.296 1.00 93.19 190 PRO A CA 1
ATOM 1456 C C . PRO A 1 190 ? 20.753 1.477 -21.504 1.00 93.19 190 PRO A C 1
ATOM 1458 O O . PRO A 1 190 ? 19.656 1.010 -21.170 1.00 93.19 190 PRO A O 1
ATOM 1461 N N . PRO A 1 191 ? 21.092 2.751 -21.230 1.00 94.25 191 PRO A N 1
ATOM 1462 C CA . PRO A 1 191 ? 20.170 3.698 -20.608 1.00 94.25 191 PRO A CA 1
ATOM 1463 C C . PRO A 1 191 ? 18.877 3.852 -21.413 1.00 94.25 191 PRO A C 1
ATOM 1465 O O . PRO A 1 191 ? 18.893 3.863 -22.647 1.00 94.25 191 PRO A O 1
ATOM 1468 N N . LEU A 1 192 ? 17.749 4.012 -20.720 1.00 93.75 192 LEU A N 1
ATOM 1469 C CA . LEU A 1 192 ? 16.489 4.329 -21.386 1.00 93.75 192 LEU A CA 1
ATOM 1470 C C . LEU A 1 192 ? 16.524 5.764 -21.924 1.00 93.75 192 LEU A C 1
ATOM 1472 O O . LEU A 1 192 ? 16.801 6.702 -21.181 1.00 93.75 192 LEU A O 1
ATOM 1476 N N . GLN A 1 193 ? 16.173 5.927 -23.202 1.00 89.38 193 GLN A N 1
ATOM 1477 C CA . GLN A 1 193 ? 16.032 7.238 -23.854 1.00 89.38 193 GLN A CA 1
ATOM 1478 C C . GLN A 1 193 ? 14.963 8.106 -23.168 1.00 89.38 193 GLN A C 1
ATOM 1480 O O . GLN A 1 193 ? 15.167 9.301 -22.978 1.00 89.38 193 GLN A O 1
ATOM 1485 N N . ASP A 1 194 ? 13.846 7.495 -22.755 1.00 92.19 194 ASP A N 1
ATOM 1486 C CA . ASP A 1 194 ? 12.796 8.145 -21.968 1.00 92.19 194 ASP A CA 1
ATOM 1487 C C . ASP A 1 194 ? 12.492 7.335 -20.689 1.00 92.19 194 ASP A C 1
ATOM 1489 O O . ASP A 1 194 ? 11.865 6.270 -20.756 1.00 92.19 194 ASP A O 1
ATOM 1493 N N . PRO A 1 195 ? 12.903 7.819 -19.500 1.00 94.00 195 PRO A N 1
ATOM 1494 C CA . PRO A 1 195 ? 12.646 7.147 -18.229 1.00 94.00 195 PRO A CA 1
ATOM 1495 C C . PRO A 1 195 ? 11.210 7.350 -17.715 1.00 94.00 195 PRO A C 1
ATOM 1497 O O . PRO A 1 195 ? 10.836 6.746 -16.708 1.00 94.00 195 PRO A O 1
ATOM 1500 N N . THR A 1 196 ? 10.387 8.186 -18.358 1.00 94.44 196 THR A N 1
ATOM 1501 C CA . THR A 1 196 ? 9.043 8.549 -17.874 1.00 94.44 196 THR A CA 1
ATOM 1502 C C . THR A 1 196 ? 8.166 7.322 -17.676 1.00 94.44 196 THR A C 1
ATOM 1504 O O . THR A 1 196 ? 7.573 7.138 -16.611 1.00 94.44 196 THR A O 1
ATOM 1507 N N . ARG A 1 197 ? 8.143 6.426 -18.669 1.00 93.19 197 ARG A N 1
ATOM 1508 C CA . ARG A 1 197 ? 7.337 5.202 -18.609 1.00 93.19 197 ARG A CA 1
ATOM 1509 C C . ARG A 1 197 ? 7.799 4.257 -17.503 1.00 93.19 197 ARG A C 1
ATOM 1511 O O . ARG A 1 197 ? 6.966 3.662 -16.827 1.00 93.19 197 ARG A O 1
ATOM 1518 N N . TYR A 1 198 ? 9.110 4.145 -17.293 1.00 95.44 198 TYR A N 1
ATOM 1519 C CA . TYR A 1 198 ? 9.668 3.378 -16.180 1.00 95.44 198 TYR A CA 1
ATOM 1520 C C . TYR A 1 198 ? 9.172 3.930 -14.840 1.00 95.44 198 TYR A C 1
ATOM 1522 O O . TYR A 1 198 ? 8.588 3.195 -14.047 1.00 95.44 198 TYR A O 1
ATOM 1530 N N . ARG A 1 199 ? 9.317 5.243 -14.626 1.00 95.75 199 ARG A N 1
ATOM 1531 C CA . ARG A 1 199 ? 8.926 5.913 -13.377 1.00 95.75 199 ARG A CA 1
ATOM 1532 C C . ARG A 1 199 ? 7.434 5.774 -13.081 1.00 95.75 199 ARG A C 1
ATOM 1534 O O . ARG A 1 199 ? 7.062 5.517 -11.941 1.00 95.75 199 ARG A O 1
ATOM 1541 N N . GLN A 1 200 ? 6.586 5.904 -14.100 1.00 95.31 200 GLN A N 1
ATOM 1542 C CA . GLN A 1 200 ? 5.138 5.730 -13.960 1.00 95.31 200 GLN A CA 1
ATOM 1543 C C . GLN A 1 200 ? 4.764 4.306 -13.534 1.00 95.31 200 GLN A C 1
ATOM 1545 O O . GLN A 1 200 ? 3.965 4.129 -12.613 1.00 95.31 200 GLN A O 1
ATOM 1550 N N . LEU A 1 201 ? 5.355 3.293 -14.179 1.00 96.19 201 LEU A N 1
ATOM 1551 C CA . LEU A 1 201 ? 5.097 1.892 -13.847 1.00 96.19 201 LEU A CA 1
ATOM 1552 C C . LEU A 1 201 ? 5.595 1.551 -12.443 1.00 96.19 201 LEU A C 1
ATOM 1554 O O . LEU A 1 201 ? 4.842 0.973 -11.666 1.00 96.19 201 LEU A O 1
ATOM 1558 N N . VAL A 1 202 ? 6.816 1.959 -12.088 1.00 95.81 202 VAL A N 1
ATOM 1559 C CA . VAL A 1 202 ? 7.362 1.744 -10.741 1.00 95.81 202 VAL A CA 1
ATOM 1560 C C . VAL A 1 202 ? 6.502 2.439 -9.686 1.00 95.81 202 VAL A C 1
ATOM 1562 O O . VAL A 1 202 ? 6.151 1.810 -8.694 1.00 95.81 202 VAL A O 1
ATOM 1565 N N . GLY A 1 203 ? 6.062 3.679 -9.921 1.00 95.06 203 GLY A N 1
ATOM 1566 C CA . GLY A 1 203 ? 5.143 4.372 -9.013 1.00 95.06 203 GLY A CA 1
ATOM 1567 C C . GLY A 1 203 ? 3.822 3.620 -8.805 1.00 95.06 203 GLY A C 1
ATOM 1568 O O . GLY A 1 203 ? 3.341 3.511 -7.680 1.00 95.06 203 GLY A O 1
ATOM 1569 N N . SER A 1 204 ? 3.263 3.032 -9.868 1.00 94.62 204 SER A N 1
ATOM 1570 C CA . SER A 1 204 ? 2.068 2.181 -9.753 1.00 94.62 204 SER A CA 1
ATOM 1571 C C . SER A 1 204 ? 2.334 0.871 -9.002 1.00 94.62 204 SER A C 1
ATOM 1573 O O . SER A 1 204 ? 1.490 0.409 -8.236 1.00 94.62 204 SER A O 1
ATOM 1575 N N . LEU A 1 205 ? 3.516 0.279 -9.182 1.00 95.75 205 LEU A N 1
ATOM 1576 C CA . LEU A 1 205 ? 3.926 -0.927 -8.462 1.00 95.75 205 LEU A CA 1
ATOM 1577 C C . LEU A 1 205 ? 4.131 -0.671 -6.965 1.00 95.75 205 LEU A C 1
ATOM 1579 O O . LEU A 1 205 ? 3.742 -1.512 -6.160 1.00 95.75 205 LEU A O 1
ATOM 1583 N N . VAL A 1 206 ? 4.678 0.488 -6.582 1.00 94.62 206 VAL A N 1
ATOM 1584 C CA . VAL A 1 206 ? 4.807 0.891 -5.170 1.00 94.62 206 VAL A CA 1
ATOM 1585 C C . VAL A 1 206 ? 3.440 0.895 -4.494 1.00 94.62 206 VAL A C 1
ATOM 1587 O O . VAL A 1 206 ? 3.298 0.335 -3.411 1.00 94.62 206 VAL A O 1
ATOM 1590 N N . TYR A 1 207 ? 2.414 1.438 -5.148 1.00 91.56 207 TYR A N 1
ATOM 1591 C CA . TYR A 1 207 ? 1.060 1.430 -4.596 1.00 91.56 207 TYR A CA 1
ATOM 1592 C C . TYR A 1 207 ? 0.484 0.011 -4.428 1.00 91.56 207 TYR A C 1
ATOM 1594 O O . TYR A 1 207 ? -0.192 -0.267 -3.440 1.00 91.56 207 TYR A O 1
ATOM 1602 N N . LEU A 1 208 ? 0.796 -0.915 -5.341 1.00 94.06 208 LEU A N 1
ATOM 1603 C CA . LEU A 1 208 ? 0.348 -2.310 -5.240 1.00 94.06 208 LEU A CA 1
ATOM 1604 C C . LEU A 1 208 ? 0.919 -3.064 -4.034 1.00 94.06 208 LEU A C 1
ATOM 1606 O O . LEU A 1 208 ? 0.283 -4.001 -3.551 1.00 94.06 208 LEU A O 1
ATOM 1610 N N . THR A 1 209 ? 2.078 -2.653 -3.507 1.00 92.38 209 THR A N 1
ATOM 1611 C CA . THR A 1 209 ? 2.689 -3.297 -2.327 1.00 92.38 209 THR A CA 1
ATOM 1612 C C . THR A 1 209 ? 1.797 -3.257 -1.082 1.00 92.38 209 THR A C 1
ATOM 1614 O O . THR A 1 209 ? 1.967 -4.086 -0.192 1.00 92.38 209 THR A O 1
ATOM 1617 N N . VAL A 1 210 ? 0.790 -2.372 -1.053 1.00 89.19 210 VAL A N 1
ATOM 1618 C CA . VAL A 1 210 ? -0.218 -2.289 0.016 1.00 89.19 210 VAL A CA 1
ATOM 1619 C C . VAL A 1 210 ? -0.989 -3.604 0.184 1.00 89.19 210 VAL A C 1
ATOM 1621 O O . VAL A 1 210 ? -1.262 -4.001 1.314 1.00 89.19 210 VAL A O 1
ATOM 1624 N N . THR A 1 211 ? -1.330 -4.295 -0.912 1.00 91.75 211 THR A N 1
ATOM 1625 C CA . THR A 1 211 ? -2.012 -5.609 -0.865 1.00 91.75 211 THR A CA 1
ATOM 1626 C C . THR A 1 211 ? -1.152 -6.769 -1.358 1.00 91.75 211 THR A C 1
ATOM 1628 O O . THR A 1 211 ? -1.533 -7.928 -1.191 1.00 91.75 211 THR A O 1
ATOM 1631 N N . ARG A 1 212 ? 0.013 -6.469 -1.944 1.00 93.88 212 ARG A N 1
ATOM 1632 C CA . ARG A 1 212 ? 0.949 -7.436 -2.527 1.00 93.88 212 ARG A CA 1
ATOM 1633 C C . ARG A 1 212 ? 2.320 -7.371 -1.847 1.00 93.88 212 ARG A C 1
ATOM 1635 O O . ARG A 1 212 ? 3.290 -6.914 -2.454 1.00 93.88 212 ARG A O 1
ATOM 1642 N N . PRO A 1 213 ? 2.437 -7.817 -0.582 1.00 92.06 213 PRO A N 1
ATOM 1643 C CA . PRO A 1 213 ? 3.727 -7.849 0.109 1.00 92.06 213 PRO A CA 1
ATOM 1644 C C . PRO A 1 213 ? 4.736 -8.781 -0.581 1.00 92.06 213 PRO A C 1
ATOM 1646 O O . PRO A 1 213 ? 5.939 -8.559 -0.503 1.00 92.06 213 PRO A O 1
ATOM 1649 N N . ASP A 1 214 ? 4.254 -9.777 -1.323 1.00 93.62 214 ASP A N 1
ATOM 1650 C CA . ASP A 1 214 ? 5.044 -10.736 -2.096 1.00 93.62 214 ASP A CA 1
ATOM 1651 C C . ASP A 1 214 ? 5.882 -10.102 -3.222 1.00 93.62 214 ASP A C 1
ATOM 1653 O O . ASP A 1 214 ? 6.869 -10.694 -3.656 1.00 93.62 214 ASP A O 1
ATOM 1657 N N . ILE A 1 215 ? 5.537 -8.891 -3.681 1.00 95.06 215 ILE A N 1
ATOM 1658 C CA . ILE A 1 215 ? 6.349 -8.140 -4.655 1.00 95.06 215 ILE A CA 1
ATOM 1659 C C . ILE A 1 215 ? 7.173 -7.017 -4.013 1.00 95.06 215 ILE A C 1
ATOM 1661 O O . ILE A 1 215 ? 7.927 -6.349 -4.718 1.00 95.06 215 ILE A O 1
ATOM 1665 N N . ALA A 1 216 ? 7.042 -6.777 -2.703 1.00 92.81 216 ALA A N 1
ATOM 1666 C CA . ALA A 1 216 ? 7.612 -5.598 -2.050 1.00 92.81 216 ALA A CA 1
ATOM 1667 C C . ALA A 1 216 ? 9.133 -5.507 -2.228 1.00 92.81 216 ALA A C 1
ATOM 1669 O O . ALA A 1 216 ? 9.644 -4.442 -2.573 1.00 92.81 216 ALA A O 1
ATOM 1670 N N . TYR A 1 217 ? 9.835 -6.634 -2.081 1.00 91.25 217 TYR A N 1
ATOM 1671 C CA . TYR A 1 217 ? 11.282 -6.710 -2.281 1.00 91.25 217 TYR A CA 1
ATOM 1672 C C . TYR A 1 217 ? 11.689 -6.276 -3.694 1.00 91.25 217 TYR A C 1
ATOM 1674 O O . TYR A 1 217 ? 12.451 -5.328 -3.861 1.00 91.25 217 TYR A O 1
ATOM 1682 N N . VAL A 1 218 ? 11.131 -6.907 -4.733 1.00 93.50 218 VAL A N 1
ATOM 1683 C CA . VAL A 1 218 ? 11.531 -6.598 -6.112 1.00 93.50 218 VAL A CA 1
ATOM 1684 C C . VAL A 1 218 ? 11.129 -5.182 -6.527 1.00 93.50 218 VAL A C 1
ATOM 1686 O O . VAL A 1 218 ? 11.870 -4.522 -7.255 1.00 93.50 218 VAL A O 1
ATOM 1689 N N . VAL A 1 219 ? 9.986 -4.687 -6.040 1.00 94.62 219 VAL A N 1
ATOM 1690 C CA . VAL A 1 219 ? 9.538 -3.311 -6.281 1.00 94.62 219 VAL A CA 1
ATOM 1691 C C . VAL A 1 219 ? 10.496 -2.321 -5.626 1.00 94.62 219 VAL A C 1
ATOM 1693 O O . VAL A 1 219 ? 10.843 -1.312 -6.244 1.00 94.62 219 VAL A O 1
ATOM 1696 N N . HIS A 1 220 ? 10.975 -2.618 -4.416 1.00 92.38 220 HIS A N 1
ATOM 1697 C CA . HIS A 1 220 ? 12.010 -1.828 -3.761 1.00 92.38 220 HIS A CA 1
ATOM 1698 C C . HIS A 1 220 ? 13.297 -1.798 -4.596 1.00 92.38 220 HIS A C 1
ATOM 1700 O O . HIS A 1 220 ? 13.801 -0.712 -4.876 1.00 92.38 220 HIS A O 1
ATOM 1706 N N . THR A 1 221 ? 13.776 -2.950 -5.077 1.00 91.81 221 THR A N 1
ATOM 1707 C CA . THR A 1 221 ? 14.985 -3.036 -5.912 1.00 91.81 221 THR A CA 1
ATOM 1708 C C . THR A 1 221 ? 14.871 -2.182 -7.176 1.00 91.81 221 THR A C 1
ATOM 1710 O O . THR A 1 221 ? 15.736 -1.349 -7.433 1.00 91.81 221 THR A O 1
ATOM 1713 N N . VAL A 1 222 ? 13.790 -2.309 -7.956 1.00 93.69 222 VAL A N 1
ATOM 1714 C CA . VAL A 1 222 ? 13.628 -1.503 -9.185 1.00 93.69 222 VAL A CA 1
ATOM 1715 C C . VAL A 1 222 ? 13.444 -0.008 -8.877 1.00 93.69 222 VAL A C 1
ATOM 1717 O O . VAL A 1 222 ? 13.869 0.853 -9.650 1.00 93.69 222 VAL A O 1
ATOM 1720 N N . SER A 1 223 ? 12.892 0.346 -7.716 1.00 94.69 223 SER A N 1
ATOM 1721 C CA . SER A 1 223 ? 12.738 1.751 -7.310 1.00 94.69 223 SER A CA 1
ATOM 1722 C C . SER A 1 223 ? 14.072 2.475 -7.093 1.00 94.69 223 SER A C 1
ATOM 1724 O O . SER A 1 223 ? 14.124 3.700 -7.202 1.00 94.69 223 SER A O 1
ATOM 1726 N N . GLN A 1 224 ? 15.172 1.753 -6.867 1.00 93.31 224 GLN A N 1
ATOM 1727 C CA . GLN A 1 224 ? 16.502 2.352 -6.703 1.00 93.31 224 GLN A CA 1
ATOM 1728 C C . GLN A 1 224 ? 17.035 2.987 -8.002 1.00 93.31 224 GLN A C 1
ATOM 1730 O O . GLN A 1 224 ? 17.860 3.897 -7.957 1.00 93.31 224 GLN A O 1
ATOM 1735 N N . PHE A 1 225 ? 16.519 2.580 -9.168 1.00 93.69 225 PHE A N 1
ATOM 1736 C CA . PHE A 1 225 ? 17.004 3.024 -10.482 1.00 93.69 225 PHE A CA 1
ATOM 1737 C C . PHE A 1 225 ? 16.145 4.120 -11.132 1.00 93.69 225 PHE A C 1
ATOM 1739 O O . PHE A 1 225 ? 16.226 4.353 -12.335 1.00 93.69 225 PHE A O 1
ATOM 1746 N N . MET A 1 226 ? 15.318 4.827 -10.356 1.00 93.00 226 MET A N 1
ATOM 1747 C CA . MET A 1 226 ? 14.401 5.863 -10.865 1.00 93.00 226 MET A CA 1
ATOM 1748 C C . MET A 1 226 ? 15.109 7.050 -11.542 1.00 93.00 226 MET A C 1
ATOM 1750 O O . MET A 1 226 ? 14.542 7.675 -12.446 1.00 93.00 226 MET A O 1
ATOM 1754 N N . ALA A 1 227 ? 16.336 7.368 -11.119 1.00 92.62 227 ALA A N 1
ATOM 1755 C CA . ALA A 1 227 ? 17.121 8.470 -11.675 1.00 92.62 227 ALA A CA 1
ATOM 1756 C C . ALA A 1 227 ? 17.622 8.156 -13.094 1.00 92.62 227 ALA A C 1
ATOM 1758 O O . ALA A 1 227 ? 17.379 8.942 -14.011 1.00 92.62 227 ALA A O 1
ATOM 1759 N N . ALA A 1 228 ? 18.247 6.989 -13.268 1.00 92.69 228 ALA A N 1
ATOM 1760 C CA . ALA A 1 228 ? 18.868 6.536 -14.511 1.00 92.69 228 ALA A CA 1
ATOM 1761 C C . ALA A 1 228 ? 18.540 5.050 -14.782 1.00 92.69 228 ALA A C 1
ATOM 1763 O O . ALA A 1 228 ? 19.376 4.176 -14.546 1.00 92.69 228 ALA A O 1
ATOM 1764 N N . PRO A 1 229 ? 17.315 4.729 -15.237 1.00 95.75 229 PRO A N 1
ATOM 1765 C CA . PRO A 1 229 ? 16.943 3.359 -15.571 1.00 95.75 229 PRO A CA 1
ATOM 1766 C C . PRO A 1 229 ? 17.579 2.905 -16.895 1.00 95.75 229 PRO A C 1
ATOM 1768 O O . PRO A 1 229 ? 17.796 3.707 -17.806 1.00 95.75 229 PRO A O 1
ATOM 1771 N N . CYS A 1 230 ? 17.817 1.599 -17.023 1.00 95.25 230 CYS A N 1
ATOM 1772 C CA . CYS A 1 230 ? 18.330 0.952 -18.229 1.00 95.25 230 CYS A CA 1
ATOM 1773 C C . CYS A 1 230 ? 17.334 -0.100 -18.751 1.00 95.25 230 CYS A C 1
ATOM 1775 O O . CYS A 1 230 ? 16.297 -0.357 -18.125 1.00 95.25 230 CYS A O 1
ATOM 1777 N N . SER A 1 231 ? 17.645 -0.715 -19.894 1.00 94.12 231 SER A N 1
ATOM 1778 C CA . SER A 1 231 ? 16.859 -1.808 -20.489 1.00 94.12 231 SER A CA 1
ATOM 1779 C C . SER A 1 231 ? 16.563 -2.945 -19.516 1.00 94.12 231 SER A C 1
ATOM 1781 O O . SER A 1 231 ? 15.444 -3.454 -19.494 1.00 94.12 231 SER A O 1
ATOM 1783 N N . ASP A 1 232 ? 17.537 -3.313 -18.693 1.00 93.81 232 ASP A N 1
ATOM 1784 C CA . ASP A 1 232 ? 17.457 -4.486 -17.826 1.00 93.81 232 ASP A CA 1
ATOM 1785 C C . ASP A 1 232 ? 16.559 -4.198 -16.621 1.00 93.81 232 ASP A C 1
ATOM 1787 O O . ASP A 1 232 ? 15.709 -5.013 -16.258 1.00 93.81 232 ASP A O 1
ATOM 1791 N N . HIS A 1 233 ? 16.640 -2.978 -16.075 1.00 95.38 233 HIS A N 1
ATOM 1792 C CA . HIS A 1 233 ? 15.685 -2.488 -15.080 1.00 95.38 233 HIS A CA 1
ATOM 1793 C C . HIS A 1 233 ? 14.256 -2.500 -15.645 1.00 95.38 233 HIS A C 1
ATOM 1795 O O . HIS A 1 233 ? 13.316 -2.931 -14.974 1.00 95.38 233 HIS A O 1
ATOM 1801 N N . TYR A 1 234 ? 14.075 -2.058 -16.895 1.00 95.06 234 TYR A N 1
ATOM 1802 C CA . TYR A 1 234 ? 12.763 -2.082 -17.545 1.00 95.06 234 TYR A CA 1
ATOM 1803 C C . TYR A 1 234 ? 12.255 -3.514 -17.756 1.00 95.06 234 TYR A C 1
ATOM 1805 O O . TYR A 1 234 ? 11.090 -3.794 -17.478 1.00 95.06 234 TYR A O 1
ATOM 1813 N N . ALA A 1 235 ? 13.119 -4.439 -18.178 1.00 93.94 235 ALA A N 1
ATOM 1814 C CA . ALA A 1 235 ? 12.781 -5.852 -18.323 1.00 93.94 235 ALA A CA 1
ATOM 1815 C C . ALA A 1 235 ? 12.324 -6.470 -16.989 1.00 93.94 235 ALA A C 1
ATOM 1817 O O . ALA A 1 235 ? 11.321 -7.189 -16.965 1.00 93.94 235 ALA A O 1
ATOM 1818 N N . ALA A 1 236 ? 12.979 -6.120 -15.877 1.00 95.19 236 ALA A N 1
ATOM 1819 C CA . ALA A 1 236 ? 12.553 -6.526 -14.540 1.00 95.19 236 ALA A CA 1
ATOM 1820 C C . ALA A 1 236 ? 11.140 -6.010 -14.209 1.00 95.19 236 ALA A C 1
ATOM 1822 O O . ALA A 1 236 ? 10.284 -6.792 -13.800 1.00 95.19 236 ALA A O 1
ATOM 1823 N N . VAL A 1 237 ? 10.841 -4.732 -14.479 1.00 96.62 237 VAL A N 1
ATOM 1824 C CA . VAL A 1 237 ? 9.486 -4.169 -14.305 1.00 96.62 237 VAL A CA 1
ATOM 1825 C C . VAL A 1 237 ? 8.449 -4.922 -15.145 1.00 96.62 237 VAL A C 1
ATOM 1827 O O . VAL A 1 237 ? 7.381 -5.272 -14.641 1.00 96.62 237 VAL A O 1
ATOM 1830 N N . ILE A 1 238 ? 8.760 -5.235 -16.408 1.00 95.81 238 ILE A N 1
ATOM 1831 C CA . ILE A 1 238 ? 7.868 -6.028 -17.266 1.00 95.81 238 ILE A CA 1
ATOM 1832 C C . ILE A 1 238 ? 7.637 -7.426 -16.683 1.00 95.81 238 ILE A C 1
ATOM 1834 O O . ILE A 1 238 ? 6.506 -7.914 -16.709 1.00 95.81 238 ILE A O 1
ATOM 1838 N N . ARG A 1 239 ? 8.660 -8.070 -16.114 1.00 96.12 239 ARG A N 1
ATOM 1839 C CA . ARG A 1 239 ? 8.502 -9.367 -15.447 1.00 96.12 239 ARG A CA 1
ATOM 1840 C C . ARG A 1 239 ? 7.558 -9.287 -14.245 1.00 96.12 239 ARG A C 1
ATOM 1842 O O . ARG A 1 239 ? 6.665 -10.130 -14.148 1.00 96.12 239 ARG A O 1
ATOM 1849 N N . ILE A 1 240 ? 7.689 -8.268 -13.391 1.00 97.38 240 ILE A N 1
ATOM 1850 C CA . ILE A 1 240 ? 6.773 -8.042 -12.256 1.00 97.38 240 ILE A CA 1
ATOM 1851 C C . ILE A 1 240 ? 5.331 -7.940 -12.763 1.00 97.38 240 ILE A C 1
ATOM 1853 O O . ILE A 1 240 ? 4.437 -8.602 -12.240 1.00 97.38 240 ILE A O 1
ATOM 1857 N N . LEU A 1 2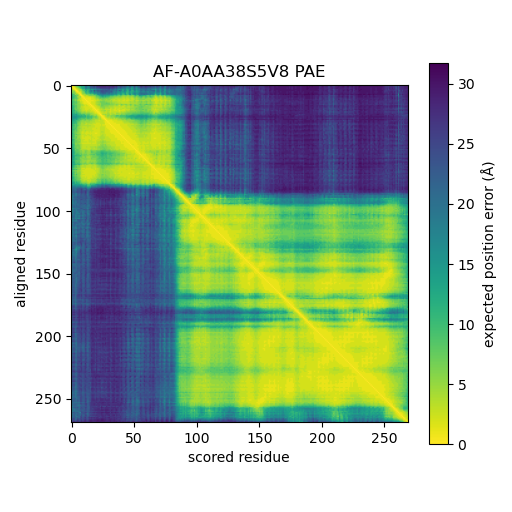41 ? 5.096 -7.172 -13.830 1.00 97.44 241 LEU A N 1
ATOM 1858 C CA . LEU A 1 241 ? 3.767 -7.042 -14.433 1.00 97.44 241 LEU A CA 1
ATOM 1859 C C . LEU A 1 241 ? 3.239 -8.383 -14.969 1.00 97.44 241 LEU A C 1
ATOM 1861 O O . LEU A 1 241 ? 2.074 -8.719 -14.763 1.00 97.44 241 LEU A O 1
ATOM 1865 N N . ARG A 1 242 ? 4.088 -9.199 -15.604 1.00 97.00 242 ARG A N 1
ATOM 1866 C CA . ARG A 1 242 ? 3.714 -10.551 -16.059 1.00 97.00 242 ARG A CA 1
ATOM 1867 C C . ARG A 1 242 ? 3.369 -11.487 -14.900 1.00 97.00 242 ARG A C 1
ATOM 1869 O O . ARG A 1 242 ? 2.473 -12.317 -15.043 1.00 97.00 242 ARG A O 1
ATOM 1876 N N . TYR A 1 243 ? 4.052 -11.356 -13.768 1.00 97.56 243 TYR A N 1
ATOM 1877 C CA . TYR A 1 243 ? 3.725 -12.088 -12.548 1.00 97.56 243 TYR A CA 1
ATOM 1878 C C . TYR A 1 243 ? 2.380 -11.642 -11.965 1.00 97.56 243 TYR A C 1
ATOM 1880 O O . TYR A 1 243 ? 1.514 -12.472 -11.677 1.00 97.56 243 TYR A O 1
ATOM 1888 N N . LEU A 1 244 ? 2.150 -10.330 -11.884 1.00 97.00 244 LEU A N 1
ATOM 1889 C CA . LEU A 1 244 ? 0.876 -9.752 -11.456 1.00 97.00 244 LEU A CA 1
ATOM 1890 C C . LEU A 1 244 ? -0.293 -10.201 -12.338 1.00 97.00 244 LEU A C 1
ATOM 1892 O O . LEU A 1 244 ? -1.367 -10.487 -11.821 1.00 97.00 244 LEU A O 1
ATOM 1896 N N . LYS A 1 245 ? -0.082 -10.345 -13.652 1.00 96.12 245 LYS A N 1
ATOM 1897 C CA . LYS A 1 245 ? -1.096 -10.869 -14.578 1.00 96.12 245 LYS A CA 1
ATOM 1898 C C . LYS A 1 245 ? -1.545 -12.288 -14.218 1.00 96.12 245 LYS A C 1
ATOM 1900 O O . LYS A 1 245 ? -2.740 -12.564 -14.245 1.00 96.12 245 LYS A O 1
ATOM 1905 N N . GLY A 1 246 ? -0.611 -13.166 -13.849 1.00 95.69 246 GLY A N 1
ATOM 1906 C CA . GLY A 1 246 ? -0.923 -14.528 -13.396 1.00 95.69 246 GLY A CA 1
ATOM 1907 C C . GLY A 1 246 ? -1.513 -14.595 -11.982 1.00 95.69 246 GLY A C 1
ATOM 1908 O O . GLY A 1 246 ? -2.166 -15.571 -11.632 1.00 95.69 246 GLY A O 1
ATOM 1909 N N . THR A 1 247 ? -1.317 -13.550 -11.176 1.00 96.50 247 THR A N 1
ATOM 1910 C CA . THR A 1 247 ? -1.695 -13.497 -9.754 1.00 96.50 247 THR A CA 1
ATOM 1911 C C . THR A 1 247 ? -2.679 -12.365 -9.449 1.00 96.50 247 THR A C 1
ATOM 1913 O O . THR A 1 247 ? -2.736 -11.873 -8.327 1.00 96.50 247 THR A O 1
ATOM 1916 N N . MET A 1 248 ? -3.477 -11.945 -10.433 1.00 94.56 248 MET A N 1
ATOM 1917 C CA . MET A 1 248 ? -4.290 -10.720 -10.372 1.00 94.56 248 MET A CA 1
ATOM 1918 C C . MET A 1 248 ? -5.238 -10.664 -9.165 1.00 94.56 248 MET A C 1
ATOM 1920 O O . MET A 1 248 ? -5.444 -9.602 -8.589 1.00 94.56 248 MET A O 1
ATOM 1924 N N . PHE A 1 249 ? -5.781 -11.811 -8.760 1.00 94.62 249 PHE A N 1
ATOM 1925 C CA . PHE A 1 249 ? -6.731 -11.912 -7.650 1.00 94.62 249 PHE A CA 1
ATOM 1926 C C . PHE A 1 249 ? -6.074 -12.152 -6.285 1.00 94.62 249 PHE A C 1
ATOM 1928 O O . PHE A 1 249 ? -6.787 -12.318 -5.298 1.00 94.62 249 PHE A O 1
ATOM 1935 N N . HIS A 1 250 ? -4.740 -12.190 -6.205 1.00 95.31 250 HIS A N 1
ATOM 1936 C CA . HIS A 1 250 ? -4.038 -12.306 -4.926 1.00 95.31 250 HIS A CA 1
ATOM 1937 C C . HIS A 1 250 ? -4.174 -11.013 -4.118 1.00 95.31 250 HIS A C 1
ATOM 1939 O O . HIS A 1 250 ? -4.255 -9.916 -4.675 1.00 95.31 250 HIS A O 1
ATOM 1945 N N . GLY A 1 251 ? -4.192 -11.161 -2.800 1.00 93.12 251 GLY A N 1
ATOM 1946 C CA . GLY A 1 251 ? -4.444 -10.082 -1.863 1.00 93.12 251 GLY A CA 1
ATOM 1947 C C . GLY A 1 251 ? -4.308 -10.550 -0.419 1.00 93.12 251 GLY A C 1
ATOM 1948 O O . GLY A 1 251 ? -3.781 -11.628 -0.140 1.00 93.12 251 GLY A O 1
ATOM 1949 N N . LEU A 1 252 ? -4.794 -9.731 0.507 1.00 93.31 252 LEU A N 1
ATOM 1950 C CA . LEU A 1 252 ? -4.686 -9.966 1.942 1.00 93.31 252 LEU A CA 1
ATOM 1951 C C . LEU A 1 252 ? -6.001 -10.500 2.500 1.00 93.31 252 LEU A C 1
ATOM 1953 O O . LEU A 1 252 ? -7.036 -9.847 2.383 1.00 93.31 252 LEU A O 1
ATOM 1957 N N . HIS A 1 253 ? -5.952 -11.655 3.163 1.00 92.00 253 HIS A N 1
ATOM 1958 C CA . HIS A 1 253 ? -7.100 -12.220 3.863 1.00 92.00 253 HIS A CA 1
ATOM 1959 C C . HIS A 1 253 ? -7.017 -11.969 5.375 1.00 92.00 253 HIS A C 1
ATOM 1961 O O . HIS A 1 253 ? -6.166 -12.520 6.072 1.00 92.00 253 HIS A O 1
ATOM 1967 N N . PHE A 1 254 ? -7.953 -11.181 5.892 1.00 88.00 254 PHE A N 1
ATOM 1968 C CA . PHE A 1 254 ? -8.165 -10.921 7.311 1.00 88.00 254 PHE A CA 1
ATOM 1969 C C . PHE A 1 254 ? -9.265 -11.843 7.836 1.00 88.00 254 PHE A C 1
ATOM 1971 O O . PHE A 1 254 ? -10.452 -11.523 7.773 1.00 88.00 254 PHE A O 1
ATOM 1978 N N . SER A 1 255 ? -8.862 -13.004 8.352 1.00 88.88 255 SER A N 1
ATOM 1979 C CA . SER A 1 255 ? -9.791 -14.003 8.885 1.00 88.88 255 SER A CA 1
ATOM 1980 C C . SER A 1 255 ? -10.577 -13.478 10.090 1.00 88.88 255 SER A C 1
ATOM 1982 O O . SER A 1 255 ? -9.998 -12.962 11.047 1.00 88.88 255 SER A O 1
ATOM 1984 N N . SER A 1 256 ? -11.887 -13.725 10.093 1.00 87.38 256 SER A N 1
ATOM 1985 C CA . SER A 1 256 ? -12.793 -13.501 11.233 1.00 87.38 256 SER A CA 1
ATOM 1986 C C . SER A 1 256 ? -12.418 -14.317 12.476 1.00 87.38 256 SER A C 1
ATOM 1988 O O . SER A 1 256 ? -12.807 -13.973 13.589 1.00 87.38 256 SER A O 1
ATOM 1990 N N . LYS A 1 257 ? -11.647 -15.396 12.292 1.00 88.44 257 LYS A N 1
ATOM 1991 C CA . LYS A 1 257 ? -11.174 -16.289 13.358 1.00 88.44 257 LYS A CA 1
ATOM 1992 C C . LYS A 1 257 ? -9.749 -15.969 13.809 1.00 88.44 257 LYS A C 1
ATOM 1994 O O . LYS A 1 257 ? -9.217 -16.674 14.667 1.00 88.44 257 LYS A O 1
ATOM 1999 N N . SER A 1 258 ? -9.100 -14.961 13.219 1.00 80.88 258 SER A N 1
ATOM 2000 C CA . SER A 1 258 ? -7.744 -14.586 13.615 1.00 80.88 258 SER A CA 1
ATOM 2001 C C . SER A 1 258 ? -7.748 -14.064 15.047 1.00 80.88 258 SER A C 1
ATOM 2003 O O . SER A 1 258 ? -8.531 -13.180 15.393 1.00 80.88 258 SER A O 1
ATOM 2005 N N . SER A 1 259 ? -6.851 -14.582 15.888 1.00 77.75 259 SER A N 1
ATOM 2006 C CA . SER A 1 259 ? -6.661 -14.012 17.217 1.00 77.75 259 SER A CA 1
ATOM 2007 C C . SER A 1 259 ? -6.037 -12.620 17.103 1.00 77.75 259 SER A C 1
ATOM 2009 O O . SER A 1 259 ? -5.257 -12.343 16.191 1.00 77.75 259 SER A O 1
ATOM 2011 N N . LEU A 1 260 ? -6.333 -11.743 18.063 1.00 74.50 260 LEU A N 1
ATOM 2012 C CA . LEU A 1 260 ? -5.720 -10.412 18.174 1.00 74.50 260 LEU A CA 1
ATOM 2013 C C . LEU A 1 260 ? -4.286 -10.469 18.742 1.00 74.50 260 LEU A C 1
ATOM 2015 O O . LEU A 1 260 ? -3.818 -9.523 19.371 1.00 74.50 260 LEU A O 1
ATOM 2019 N N . VAL A 1 261 ? -3.596 -11.596 18.557 1.00 78.88 261 VAL A N 1
ATOM 2020 C CA . VAL A 1 261 ? -2.226 -11.816 19.025 1.00 78.88 261 VAL A CA 1
ATOM 2021 C C . VAL A 1 261 ? -1.279 -11.481 17.881 1.00 78.88 261 VAL A C 1
ATOM 2023 O O . VAL A 1 261 ? -1.324 -12.122 16.832 1.00 78.88 261 VAL A O 1
ATOM 2026 N N . LEU A 1 262 ? -0.415 -10.487 18.089 1.00 70.19 262 LEU A N 1
ATOM 2027 C CA . LEU A 1 262 ? 0.613 -10.117 17.122 1.00 70.19 262 LEU A CA 1
ATOM 2028 C C . LEU A 1 262 ? 1.576 -11.291 16.911 1.00 70.19 262 LEU A C 1
ATOM 2030 O O . LEU A 1 262 ? 2.156 -11.809 17.865 1.00 70.19 262 LEU A O 1
ATOM 2034 N N . ARG A 1 263 ? 1.756 -11.695 15.653 1.00 74.19 263 ARG A N 1
ATOM 2035 C CA . ARG A 1 263 ? 2.741 -12.698 15.244 1.00 74.19 263 ARG A CA 1
ATOM 2036 C C . ARG A 1 263 ? 3.750 -12.026 14.326 1.00 74.19 263 ARG A C 1
ATOM 2038 O O . ARG A 1 263 ? 3.365 -11.500 13.287 1.00 74.19 263 ARG A O 1
ATOM 2045 N N . GLY A 1 264 ? 5.012 -12.014 14.740 1.00 73.12 264 GLY A N 1
ATOM 2046 C CA . GLY A 1 264 ? 6.129 -11.564 13.919 1.00 73.12 264 GLY A CA 1
ATOM 2047 C C . GLY A 1 264 ? 6.829 -12.768 13.305 1.00 73.12 264 GLY A C 1
ATOM 2048 O O . GLY A 1 264 ? 7.129 -13.727 14.014 1.00 73.12 264 GLY A O 1
ATOM 2049 N N . PHE A 1 265 ? 7.082 -12.708 12.005 1.00 74.38 265 PHE A N 1
ATOM 2050 C CA . PHE A 1 265 ? 7.930 -13.657 11.294 1.00 74.38 265 PHE A CA 1
ATOM 2051 C C . PHE A 1 265 ? 9.154 -12.882 10.809 1.00 74.38 265 PHE A C 1
ATOM 2053 O O . PHE A 1 265 ? 9.011 -11.756 10.336 1.00 74.38 265 PHE A O 1
ATOM 2060 N N . SER A 1 266 ? 10.339 -13.457 10.980 1.00 72.00 266 SER A N 1
ATOM 2061 C CA . SER A 1 266 ? 11.593 -12.906 10.473 1.00 72.00 266 SER A CA 1
ATOM 2062 C C . SER A 1 266 ? 12.179 -13.940 9.535 1.00 72.00 266 SER A C 1
ATOM 2064 O O . SER A 1 266 ? 12.324 -15.094 9.936 1.00 72.00 266 SER A O 1
ATOM 2066 N N . ASP A 1 267 ? 12.499 -13.518 8.322 1.00 71.06 267 ASP A N 1
ATOM 2067 C CA . ASP A 1 267 ? 13.294 -14.298 7.382 1.00 71.06 267 ASP A CA 1
ATOM 2068 C C . ASP A 1 267 ? 14.678 -13.651 7.282 1.00 71.06 267 ASP A C 1
ATOM 2070 O O . ASP A 1 267 ? 14.793 -12.428 7.419 1.00 71.06 267 ASP A O 1
ATOM 2074 N N . SER A 1 268 ? 15.722 -14.461 7.147 1.00 49.28 268 SER A N 1
ATOM 2075 C CA . SER A 1 268 ? 17.090 -13.978 6.965 1.00 49.28 268 SER A CA 1
ATOM 2076 C C . SER A 1 268 ? 17.535 -14.330 5.554 1.00 49.28 268 SER A C 1
ATOM 2078 O O . SER A 1 268 ? 17.827 -15.499 5.293 1.00 49.28 268 SER A O 1
ATOM 2080 N N . ASP A 1 269 ? 17.584 -13.319 4.692 1.00 51.94 269 ASP A N 1
ATOM 2081 C CA . ASP A 1 269 ? 18.222 -13.393 3.374 1.00 51.94 269 ASP A CA 1
ATOM 2082 C C . ASP A 1 269 ? 19.741 -13.181 3.479 1.00 51.94 269 ASP A C 1
ATOM 2084 O O . ASP A 1 269 ? 20.170 -12.301 4.270 1.00 51.94 269 ASP A O 1
#

Mean predicted aligned error: 14.57 Å

pLDDT: mean 80.17, std 15.26, range [28.02, 97.56]

Foldseek 3Di:
DVCPCVVLVLVCQQVVVDPQDDDDPPDDPVVSVVSNVVQQVSQVVLLVVVCVVDDPVVNVVCPPPSGNNSSNVCVCVVCVPPPQDQDWDWDQDPQWIWTWGDGPQDIDIDIRPPVVSVVVVVVCVVVDVDDCPDDDQDDPQWGWDQDQFFIWIARLVLLVVLCVVVVVPDLAAAQALDDDPDDDDLPPAAWDPDLPSVLVLLVSVCVRCVFCVSCVVLSVVLVVCSVIDHPSSVVSSVNNSRHCSVVSRHGDGDTPPDDPDDDDDDDDD

Radius of gyration: 23.47 Å; Cα contacts (8 Å, |Δi|>4): 271; chains: 1; bounding box: 53×41×74 Å

Nearest PDB structures (foldseek):
  3jcs-assembly1_k  TM=4.749E-01  e=9.207E-01  Leishmania donovani
  6xu6-assembly1_Ck  TM=4.010E-01  e=6.968E-01  Drosophila melanogaster
  1veu-assembly1_A  TM=3.056E-01  e=3.571E-01  Mus musculus
  9cai-assembly1_Ck  TM=3.003E-01  e=7.368E-01  Caenorhabditis elegans
  9asn-assembly1_B  TM=2.023E-01  e=8.550E+00  Homo sapiens

Organism: NCBI:txid347529

Sequence (269 aa):
MTILLKSHGLYSYVTGTTVAPTRTANESAIDYAKRVNEWDINNAKFLGFINASTTAEINQQFLGYTTAKGLWDFLTKRYSSTGLAHQYQLRTTASGSILLLLYVDDMIITGDDAIGIASLKQSLSSSFEMKDVGKLHYFLGLEVLSDSSGTYLCQAKYISDLLSKAALSDNKVASTPLEHNLHLAPNSGPPLQDPTRYRQLVGSLVYLTVTRPDIAYVVHTVSQFMAAPCSDHYAAVIRILRYLKGTMFHGLHFSSKSSLVLRGFSDSD